Protein AF-A0A2P5P887-F1 (afdb_monomer)

Secondary structure (DSSP, 8-state):
-HHHHHHHHHHHHHHHHHHHHHHHHHHHHHHHHHH-TT--TTTS-SGGGGGSTTTHHHHHHHHHHHHHHHHHHHHHHHSSHHHH-HHHHHHHHHHHHHHHHHHHHHHSPPPSTT---SHHHHHHHHHHHHHHHHHHHHHHHHHHHHTTSGGGHHHHHHHHHHHHHHHHHHHHTSTTS--S-HHHHHHHHHHHHHHHIIIIIHHHHHHHHSPP-

Foldseek 3Di:
DVLVVLLVVLLVCQLVLLVVLLVLLVVLLVCLVVVFVVDDLFADALLLSCVGPSSVSNLRSLLSVLVSLLSQLSNQCSAPLVVVQVLSVVLSVLSVLLSVLSVLLSVQGADPDPDDDDPSNVSNLVSLLVNLLSQLVSLQSVLVSLVLPPVCPVLSVLSNVLSVQSVVLSVCSPPVHPDRGNSVSNVSNVVSSSVNSNPNVSCCSVRSRDDRD

Nearest PDB structures (foldseek):
  2yyj-assembly1_A  TM=4.066E-01  e=1.900E+00  Thermus thermophilus HB8
  2yyl-assembly1_A  TM=4.114E-01  e=2.296E+00  Thermus thermophilus HB8
  2yyi-assembly1_A  TM=4.065E-01  e=2.296E+00  Thermus thermophilus HB8
  2yyg-assembly1_A  TM=4.306E-01  e=7.150E+00  Thermus thermophilus HB8
  2yyk-assembly1_A  TM=4.064E-01  e=7.150E+00  Thermus thermophilus HB8

Radius of gyration: 17.43 Å; Cα contacts (8 Å, |Δi|>4): 295; chains: 1; bounding box: 40×29×53 Å

Organism: NCBI:txid1536648

pLDDT: mean 91.68, std 7.79, range [51.62, 98.5]

Structure (mmCIF, N/CA/C/O backbone):
data_AF-A0A2P5P887-F1
#
_entry.id   AF-A0A2P5P887-F1
#
loop_
_atom_site.group_PDB
_atom_site.id
_atom_site.type_symbol
_atom_site.label_atom_id
_atom_site.label_alt_id
_atom_site.label_comp_id
_atom_site.label_asym_id
_atom_site.label_entity_id
_atom_site.label_seq_id
_atom_site.pdbx_PDB_ins_code
_atom_site.Cartn_x
_atom_site.Cartn_y
_atom_site.Cartn_z
_atom_site.occupancy
_atom_site.B_iso_or_equiv
_atom_site.auth_seq_id
_atom_site.auth_comp_id
_atom_site.auth_asym_id
_atom_site.auth_atom_id
_atom_site.pdbx_PDB_model_num
ATOM 1 N N . MET A 1 1 ? 3.340 -0.812 30.622 1.00 70.25 1 MET A N 1
ATOM 2 C CA . MET A 1 1 ? 3.374 0.645 30.349 1.00 70.25 1 MET A CA 1
ATOM 3 C C . MET A 1 1 ? 3.824 0.960 28.917 1.00 70.25 1 MET A C 1
ATOM 5 O O . MET A 1 1 ? 3.104 1.671 28.232 1.00 70.25 1 MET A O 1
ATOM 9 N N . ILE A 1 2 ? 4.926 0.372 28.426 1.00 84.00 2 ILE A N 1
ATOM 10 C CA . ILE A 1 2 ? 5.493 0.617 27.077 1.00 84.00 2 ILE A CA 1
ATOM 11 C C . ILE A 1 2 ? 4.494 0.358 25.931 1.00 84.00 2 ILE A C 1
ATOM 13 O O . ILE A 1 2 ? 4.255 1.245 25.121 1.00 84.00 2 ILE A O 1
ATOM 17 N N . ARG A 1 3 ? 3.832 -0.811 25.904 1.00 83.38 3 ARG A N 1
ATOM 18 C CA . ARG A 1 3 ? 2.871 -1.175 24.837 1.00 83.38 3 ARG A CA 1
ATOM 19 C C . ARG A 1 3 ? 1.708 -0.186 24.683 1.00 83.38 3 ARG A C 1
ATOM 21 O O . ARG A 1 3 ? 1.260 0.045 23.571 1.00 83.38 3 ARG A O 1
ATOM 28 N N . ARG A 1 4 ? 1.222 0.379 25.793 1.00 87.06 4 ARG A N 1
ATOM 29 C CA . ARG A 1 4 ? 0.111 1.342 25.783 1.00 87.06 4 ARG A CA 1
ATOM 30 C C . ARG A 1 4 ? 0.548 2.680 25.185 1.00 87.06 4 ARG A C 1
ATOM 32 O O . ARG A 1 4 ? -0.145 3.186 24.319 1.00 87.06 4 ARG A O 1
ATOM 39 N N . ARG A 1 5 ? 1.717 3.188 25.591 1.00 88.50 5 ARG A N 1
ATOM 40 C CA . ARG A 1 5 ? 2.278 4.428 25.034 1.00 88.50 5 ARG A CA 1
ATOM 41 C C . ARG A 1 5 ? 2.543 4.302 23.536 1.00 88.50 5 ARG A C 1
ATOM 43 O O . ARG A 1 5 ? 2.140 5.175 22.788 1.00 88.50 5 ARG A O 1
ATOM 50 N N . LEU A 1 6 ? 3.150 3.193 23.104 1.00 87.31 6 LEU A N 1
ATOM 51 C CA . LEU A 1 6 ? 3.389 2.931 21.681 1.00 87.31 6 LEU A CA 1
ATOM 52 C C . LEU A 1 6 ? 2.082 2.952 20.877 1.00 87.31 6 LEU A C 1
ATOM 54 O O . LEU A 1 6 ? 2.002 3.617 19.852 1.00 87.31 6 LEU A O 1
ATOM 58 N N . HIS A 1 7 ? 1.058 2.250 21.365 1.00 91.69 7 HIS A N 1
ATOM 59 C CA . HIS A 1 7 ? -0.253 2.211 20.728 1.00 91.69 7 HIS A CA 1
ATOM 60 C C . HIS A 1 7 ? -0.890 3.606 20.625 1.00 91.69 7 HIS A C 1
ATOM 62 O O . HIS A 1 7 ? -1.306 3.992 19.541 1.00 91.69 7 HIS A O 1
ATOM 68 N N . GLU A 1 8 ? -0.906 4.380 21.716 1.00 92.06 8 GLU A N 1
ATOM 69 C CA . GLU A 1 8 ? -1.459 5.744 21.745 1.00 92.06 8 GLU A CA 1
ATOM 70 C C . GLU A 1 8 ? -0.711 6.688 20.784 1.00 92.06 8 GLU A C 1
ATOM 72 O O . GLU A 1 8 ? -1.347 7.445 20.055 1.00 92.06 8 GLU A O 1
ATOM 77 N N . THR A 1 9 ? 0.624 6.609 20.724 1.00 92.94 9 THR A N 1
ATOM 78 C CA . THR A 1 9 ? 1.443 7.408 19.797 1.00 92.94 9 THR A CA 1
ATOM 79 C C . THR A 1 9 ? 1.183 7.056 18.333 1.00 92.94 9 THR A C 1
ATOM 81 O O . THR A 1 9 ? 1.057 7.954 17.502 1.00 92.94 9 THR A O 1
ATOM 84 N N . ILE A 1 10 ? 1.103 5.764 17.996 1.00 92.69 10 ILE A N 1
ATOM 85 C CA . ILE A 1 10 ? 0.821 5.345 16.617 1.00 92.69 10 ILE A CA 1
ATOM 86 C C . ILE A 1 10 ? -0.609 5.737 16.243 1.00 92.69 10 ILE A C 1
ATOM 88 O O . ILE A 1 10 ? -0.812 6.320 15.186 1.00 92.69 10 ILE A O 1
ATOM 92 N N . SER A 1 11 ? -1.574 5.467 17.123 1.00 93.88 11 SER A N 1
ATOM 93 C CA . SER A 1 11 ? -2.996 5.771 16.938 1.00 93.88 11 SER A CA 1
ATOM 94 C C . SER A 1 11 ? -3.225 7.245 16.577 1.00 93.88 11 SER A C 1
ATOM 96 O O . SER A 1 11 ? -3.867 7.536 15.569 1.00 93.88 11 SER A O 1
ATOM 98 N N . SER A 1 12 ? -2.610 8.182 17.310 1.00 94.62 12 SER A N 1
ATOM 99 C CA . SER A 1 12 ? -2.735 9.621 17.028 1.00 94.62 12 SER A CA 1
ATOM 100 C C . SER A 1 12 ? -2.010 10.079 15.759 1.00 94.62 12 SER A C 1
ATOM 102 O O . SER A 1 12 ? -2.420 11.058 15.137 1.00 94.62 12 SER A O 1
ATOM 104 N N . SER A 1 13 ? -0.947 9.381 15.359 1.00 95.50 13 SER A N 1
ATOM 105 C CA . SER A 1 13 ? -0.132 9.742 14.191 1.00 95.50 13 SER A CA 1
ATOM 106 C C . SER A 1 13 ? -0.628 9.102 12.892 1.00 95.50 13 SER A C 1
ATOM 108 O O . SER A 1 13 ? -0.277 9.560 11.803 1.00 95.50 13 SER A O 1
ATOM 110 N N . LEU A 1 14 ? -1.437 8.043 12.984 1.00 94.81 14 LEU A N 1
ATOM 111 C CA . LEU A 1 14 ? -1.808 7.196 11.854 1.00 94.81 14 LEU A CA 1
ATOM 112 C C . LEU A 1 14 ? -2.474 7.956 10.694 1.00 94.81 14 LEU A C 1
ATOM 114 O O . LEU A 1 14 ? -2.065 7.711 9.559 1.00 94.81 14 LEU A O 1
ATOM 118 N N . PRO A 1 15 ? -3.411 8.905 10.910 1.00 95.44 15 PRO A N 1
ATOM 119 C CA . PRO A 1 15 ? -4.000 9.671 9.809 1.00 95.44 15 PRO A CA 1
ATOM 120 C C . PRO A 1 15 ? -2.959 10.444 8.991 1.00 95.44 15 PRO A C 1
ATOM 122 O O . PRO A 1 15 ? -2.989 10.426 7.760 1.00 95.44 15 PRO A O 1
ATOM 125 N N . ILE A 1 16 ? -2.001 11.079 9.676 1.00 96.81 16 ILE A N 1
ATOM 126 C CA . ILE A 1 16 ? -0.926 11.853 9.044 1.00 96.81 16 ILE A CA 1
ATOM 127 C C . ILE A 1 16 ? 0.011 10.916 8.279 1.00 96.81 16 ILE A C 1
ATOM 129 O O . ILE A 1 16 ? 0.351 11.196 7.132 1.00 96.81 16 ILE A O 1
ATOM 133 N N . ILE A 1 17 ? 0.384 9.783 8.882 1.00 96.50 17 ILE A N 1
ATOM 134 C CA . ILE A 1 17 ? 1.227 8.767 8.237 1.00 96.50 17 ILE A CA 1
ATOM 135 C C . ILE A 1 17 ? 0.567 8.257 6.951 1.00 96.50 17 ILE A C 1
ATOM 137 O O . ILE A 1 17 ? 1.232 8.201 5.920 1.00 96.50 17 ILE A O 1
ATOM 141 N N . CYS A 1 18 ? -0.734 7.947 6.986 1.00 97.44 18 CYS A N 1
ATOM 142 C CA . CYS A 1 18 ? -1.481 7.480 5.816 1.00 97.44 18 CYS A CA 1
ATOM 143 C C . CYS A 1 18 ? -1.435 8.501 4.670 1.00 97.44 18 CYS A C 1
ATOM 145 O O . CYS A 1 18 ? -1.156 8.134 3.529 1.00 97.44 18 CYS A O 1
ATOM 147 N N . GLY A 1 19 ? -1.672 9.781 4.977 1.00 97.62 19 GLY A N 1
ATOM 148 C CA . GLY A 1 19 ? -1.624 10.859 3.988 1.00 97.62 19 GLY A CA 1
ATOM 149 C C . GLY A 1 19 ? -0.227 11.067 3.401 1.00 97.62 19 GLY A C 1
ATOM 150 O O . GLY A 1 19 ? -0.073 11.109 2.181 1.00 97.62 19 GLY A O 1
ATOM 151 N N . LEU A 1 20 ? 0.802 11.151 4.252 1.00 98.00 20 LEU A N 1
ATOM 152 C CA . LEU A 1 20 ? 2.183 11.373 3.813 1.00 98.00 20 LEU A CA 1
ATOM 153 C C . LEU A 1 20 ? 2.724 10.203 2.991 1.00 98.00 20 LEU A C 1
ATOM 155 O O . LEU A 1 20 ? 3.368 10.424 1.966 1.00 98.00 20 LEU A O 1
ATOM 159 N N . ALA A 1 21 ? 2.455 8.967 3.406 1.00 96.75 21 ALA A N 1
ATOM 160 C CA . ALA A 1 21 ? 2.902 7.793 2.674 1.00 96.75 21 ALA A CA 1
ATOM 161 C C . ALA A 1 21 ? 2.239 7.690 1.298 1.00 96.75 21 ALA A C 1
ATOM 163 O O . ALA A 1 21 ? 2.936 7.480 0.308 1.00 96.75 21 ALA A O 1
ATOM 164 N N . ALA A 1 22 ? 0.922 7.907 1.209 1.00 97.75 22 ALA A N 1
ATOM 165 C CA . ALA A 1 22 ? 0.228 7.911 -0.075 1.00 97.75 22 ALA A CA 1
ATOM 166 C C . ALA A 1 22 ? 0.738 9.022 -1.000 1.00 97.75 22 ALA A C 1
ATOM 168 O O . ALA A 1 22 ? 1.021 8.758 -2.168 1.00 97.75 22 ALA A O 1
ATOM 169 N N . ALA A 1 23 ? 0.935 10.234 -0.473 1.00 98.12 23 ALA A N 1
ATOM 170 C CA . ALA A 1 23 ? 1.534 11.328 -1.232 1.00 98.12 23 ALA A CA 1
ATOM 171 C C . ALA A 1 23 ? 2.943 10.968 -1.726 1.00 98.12 23 ALA A C 1
ATOM 173 O O . ALA A 1 23 ? 3.265 11.220 -2.882 1.00 98.12 23 ALA A O 1
ATOM 174 N N . THR A 1 24 ? 3.758 10.328 -0.882 1.00 98.38 24 THR A N 1
ATOM 175 C CA . THR A 1 24 ? 5.124 9.909 -1.233 1.00 98.38 24 THR A CA 1
ATOM 176 C C . THR A 1 24 ? 5.107 8.911 -2.384 1.00 98.38 24 THR A C 1
ATOM 178 O O . THR A 1 24 ? 5.794 9.128 -3.374 1.00 98.38 24 THR A O 1
ATOM 181 N N . VAL A 1 25 ? 4.277 7.866 -2.304 1.00 98.00 25 VAL A N 1
ATOM 182 C CA . VAL A 1 25 ? 4.146 6.862 -3.373 1.00 98.00 25 VAL A CA 1
ATOM 183 C C . VAL A 1 25 ? 3.732 7.515 -4.693 1.00 98.00 25 VAL A C 1
ATOM 185 O O . VAL A 1 25 ? 4.372 7.280 -5.714 1.00 98.00 25 VAL A O 1
ATOM 188 N N . VAL A 1 26 ? 2.704 8.372 -4.673 1.00 98.06 26 VAL A N 1
ATOM 189 C CA . VAL A 1 26 ? 2.193 9.039 -5.884 1.00 98.06 26 VAL A CA 1
ATOM 190 C C . VAL A 1 26 ? 3.229 9.986 -6.487 1.00 98.06 26 VAL A C 1
ATOM 192 O O . VAL A 1 26 ? 3.427 9.979 -7.698 1.00 98.06 26 VAL A O 1
ATOM 195 N N . ILE A 1 27 ? 3.903 10.794 -5.663 1.00 98.38 27 ILE A N 1
ATOM 196 C CA . ILE A 1 27 ? 4.924 11.737 -6.135 1.00 98.38 27 ILE A CA 1
ATOM 197 C C . ILE A 1 27 ? 6.118 10.976 -6.716 1.00 98.38 27 ILE A C 1
ATOM 199 O O . ILE A 1 27 ? 6.592 11.331 -7.793 1.00 98.38 27 ILE A O 1
ATOM 203 N N . CYS A 1 28 ? 6.581 9.921 -6.043 1.00 97.88 28 CYS A N 1
ATOM 204 C CA . CYS A 1 28 ? 7.680 9.090 -6.522 1.00 97.88 28 CYS A CA 1
ATOM 205 C C . CYS A 1 28 ? 7.357 8.416 -7.862 1.00 97.88 28 CYS A C 1
ATOM 207 O O . CYS A 1 28 ? 8.196 8.476 -8.758 1.00 97.88 28 CYS A O 1
ATOM 209 N N . ASP A 1 29 ? 6.159 7.838 -8.032 1.00 97.25 29 ASP A N 1
ATOM 210 C CA . ASP A 1 29 ? 5.741 7.255 -9.318 1.00 97.25 29 ASP A CA 1
ATOM 211 C C . ASP A 1 29 ? 5.637 8.335 -10.402 1.00 97.25 29 ASP A C 1
ATOM 213 O O . ASP A 1 29 ? 6.241 8.203 -11.463 1.00 97.25 29 ASP A O 1
ATOM 217 N N . ALA A 1 30 ? 4.971 9.460 -10.124 1.00 97.06 30 ALA A N 1
ATOM 218 C CA . ALA A 1 30 ? 4.822 10.548 -11.091 1.00 97.06 30 ALA A CA 1
ATOM 219 C C . ALA A 1 30 ? 6.176 11.122 -11.545 1.00 97.06 30 ALA A C 1
ATOM 221 O O . ALA A 1 30 ? 6.380 11.369 -12.737 1.00 97.06 30 ALA A O 1
ATOM 222 N N . MET A 1 31 ? 7.118 11.309 -10.615 1.00 97.75 31 MET A N 1
ATOM 223 C CA . MET A 1 31 ? 8.486 11.724 -10.929 1.00 97.75 31 MET A CA 1
ATOM 224 C C . MET A 1 31 ? 9.240 10.636 -11.698 1.00 97.75 31 MET A C 1
ATOM 226 O O . MET A 1 31 ? 9.888 10.950 -12.693 1.00 97.75 31 MET A O 1
ATOM 230 N N . GLY A 1 32 ? 9.130 9.371 -11.284 1.00 96.25 32 GLY A N 1
ATOM 231 C CA . GLY A 1 32 ? 9.746 8.234 -11.969 1.00 96.25 32 GLY A CA 1
ATOM 232 C C . GLY A 1 32 ? 9.292 8.121 -13.424 1.00 96.25 32 GLY A C 1
ATOM 233 O O . GLY A 1 32 ? 10.123 7.960 -14.312 1.00 96.25 32 GLY A O 1
ATOM 234 N N . VAL A 1 33 ? 8.001 8.302 -13.692 1.00 96.12 33 VAL A N 1
ATOM 235 C CA . VAL A 1 33 ? 7.451 8.337 -15.054 1.00 96.12 33 VAL A CA 1
ATOM 236 C C . VAL A 1 33 ? 7.961 9.556 -15.825 1.00 96.12 33 VAL A C 1
ATOM 238 O O . VAL A 1 33 ? 8.432 9.431 -16.951 1.00 96.12 33 VAL A O 1
ATOM 241 N N . SER A 1 34 ? 7.894 10.747 -15.224 1.00 96.69 34 SER A N 1
ATOM 242 C CA . SER A 1 34 ? 8.194 12.006 -15.924 1.00 96.69 34 SER A CA 1
ATOM 243 C C . SER A 1 34 ? 9.678 12.182 -16.259 1.00 96.69 34 SER A C 1
ATOM 245 O O . SER A 1 34 ? 10.014 12.849 -17.235 1.00 96.69 34 SER A O 1
ATOM 247 N N . LEU A 1 35 ? 10.574 11.617 -15.445 1.00 96.44 35 LEU A N 1
ATOM 248 C CA . LEU A 1 35 ? 12.023 11.781 -15.591 1.00 96.44 35 LEU A CA 1
ATOM 249 C C . LEU A 1 35 ? 12.675 10.731 -16.506 1.00 96.44 35 LEU A C 1
ATOM 251 O O . LEU A 1 35 ? 13.859 10.860 -16.818 1.00 96.44 35 LEU A O 1
ATOM 255 N N . ASN A 1 36 ? 11.932 9.713 -16.951 1.00 95.06 36 ASN A N 1
ATOM 256 C CA . ASN A 1 36 ? 12.453 8.603 -17.750 1.00 95.06 36 ASN A CA 1
ATOM 257 C C . ASN A 1 36 ? 11.772 8.546 -19.128 1.00 95.06 36 ASN A C 1
ATOM 259 O O . ASN A 1 36 ? 10.775 7.859 -19.317 1.00 95.06 36 ASN A O 1
ATOM 263 N N . SER A 1 37 ? 12.338 9.240 -20.123 1.00 88.00 37 SER A N 1
ATOM 264 C CA . SER A 1 37 ? 11.737 9.463 -21.455 1.00 88.00 37 SER A CA 1
ATOM 265 C C . SER A 1 37 ? 11.546 8.223 -22.350 1.00 88.00 37 SER A C 1
ATOM 267 O O . SER A 1 37 ? 11.023 8.356 -23.455 1.00 88.00 37 SER A O 1
ATOM 269 N N . GLY A 1 38 ? 11.943 7.031 -21.898 1.00 90.75 38 GLY A N 1
ATOM 270 C CA . GLY A 1 38 ? 11.687 5.751 -22.575 1.00 90.75 38 GLY A CA 1
ATOM 271 C C . GLY A 1 38 ? 10.645 4.870 -21.884 1.00 90.75 38 GLY A C 1
ATOM 272 O O . GLY A 1 38 ? 10.221 3.887 -22.479 1.00 90.75 38 GLY A O 1
ATOM 273 N N . TYR A 1 39 ? 10.229 5.233 -20.667 1.00 93.50 39 TYR A N 1
ATOM 274 C CA . TYR A 1 39 ? 9.320 4.436 -19.856 1.00 93.50 39 TYR A CA 1
ATOM 275 C C . TYR A 1 39 ? 7.863 4.657 -20.271 1.00 93.50 39 TYR A C 1
ATOM 277 O O . TYR A 1 39 ? 7.369 5.787 -20.321 1.00 93.50 39 TYR A O 1
ATOM 285 N N . ASN A 1 40 ? 7.147 3.571 -20.534 1.00 93.62 40 ASN A N 1
ATOM 286 C CA . ASN A 1 40 ? 5.740 3.567 -20.889 1.00 93.62 40 ASN A CA 1
ATOM 287 C C . ASN A 1 40 ? 4.880 3.092 -19.701 1.00 93.62 40 ASN A C 1
ATOM 289 O O . ASN A 1 40 ? 4.716 1.886 -19.515 1.00 93.62 40 ASN A O 1
ATOM 293 N N . PRO A 1 41 ? 4.222 3.999 -18.952 1.00 94.25 41 PRO A N 1
ATOM 294 C CA . PRO A 1 41 ? 3.475 3.646 -17.740 1.00 94.25 41 PRO A CA 1
ATOM 295 C C . PRO A 1 41 ? 2.228 2.782 -17.983 1.00 94.25 41 PRO A C 1
ATOM 297 O O . PRO A 1 41 ? 1.623 2.296 -17.025 1.00 94.25 41 PRO A O 1
ATOM 300 N N . LEU A 1 42 ? 1.806 2.610 -19.240 1.00 92.75 42 LEU A N 1
ATOM 301 C CA . LEU A 1 42 ? 0.697 1.725 -19.593 1.00 92.75 42 LEU A CA 1
ATOM 302 C C . LEU A 1 42 ? 1.162 0.274 -19.738 1.00 92.75 42 LEU A C 1
ATOM 304 O O . LEU A 1 42 ? 0.443 -0.641 -19.332 1.00 92.75 42 LEU A O 1
ATOM 308 N N . ASN A 1 43 ? 2.352 0.078 -20.310 1.00 90.44 43 ASN A N 1
ATOM 309 C CA . ASN A 1 43 ? 2.848 -1.229 -20.737 1.00 90.44 43 ASN A CA 1
ATOM 310 C C . ASN A 1 43 ? 3.948 -1.784 -19.831 1.00 90.44 43 ASN A C 1
ATOM 312 O O . ASN A 1 43 ? 4.056 -2.998 -19.727 1.00 90.44 43 ASN A O 1
ATOM 316 N N . GLU A 1 44 ? 4.735 -0.928 -19.186 1.00 92.00 44 GLU A N 1
ATOM 317 C CA . GLU A 1 44 ? 5.803 -1.317 -18.263 1.00 92.00 44 GLU A CA 1
ATOM 318 C C . GLU A 1 44 ? 5.302 -1.244 -16.819 1.00 92.00 44 GLU A C 1
ATOM 320 O O . GLU A 1 44 ? 4.611 -0.295 -16.428 1.00 92.00 44 GLU A O 1
ATOM 325 N N . SER A 1 45 ? 5.637 -2.270 -16.039 1.00 92.44 45 SER A N 1
ATOM 326 C CA . SER A 1 45 ? 5.293 -2.398 -14.621 1.00 92.44 45 SER A CA 1
ATOM 327 C C . SER A 1 45 ? 5.890 -1.245 -13.811 1.00 92.44 45 SER A C 1
ATOM 329 O O . SER A 1 45 ? 6.858 -0.607 -14.230 1.00 92.44 45 SER A O 1
ATOM 331 N N . ILE A 1 46 ? 5.330 -0.942 -12.640 1.00 94.25 46 ILE A N 1
ATOM 332 C CA . ILE A 1 46 ? 5.919 0.023 -11.701 1.00 94.25 46 ILE A CA 1
ATOM 333 C C . ILE A 1 46 ? 7.355 -0.402 -11.379 1.00 94.25 46 ILE A C 1
ATOM 335 O O . ILE A 1 46 ? 8.263 0.425 -11.419 1.00 94.25 46 ILE A O 1
ATOM 339 N N . SER A 1 47 ? 7.572 -1.697 -11.151 1.00 93.12 47 SER A N 1
ATOM 340 C CA . SER A 1 47 ? 8.875 -2.238 -10.774 1.00 93.12 47 SER A CA 1
ATOM 341 C C . SER A 1 47 ? 9.919 -2.186 -11.895 1.00 93.12 47 SER A C 1
ATOM 343 O O . SER A 1 47 ? 11.111 -2.155 -11.590 1.00 93.12 47 SER A O 1
ATOM 345 N N . ASP A 1 48 ? 9.519 -2.051 -13.166 1.00 93.88 48 ASP A N 1
ATOM 346 C CA . ASP A 1 48 ? 10.448 -1.801 -14.283 1.00 93.88 48 ASP A CA 1
ATOM 347 C C . ASP A 1 48 ? 11.180 -0.456 -14.153 1.00 93.88 48 ASP A C 1
ATOM 349 O O . ASP A 1 48 ? 12.277 -0.293 -14.694 1.00 93.88 48 ASP A O 1
ATOM 353 N N . LEU A 1 49 ? 10.646 0.501 -13.377 1.00 93.94 49 LEU A N 1
ATOM 354 C CA . LEU A 1 49 ? 11.328 1.773 -13.111 1.00 93.94 49 LEU A CA 1
ATOM 355 C C . LEU A 1 49 ? 12.724 1.568 -12.516 1.00 93.94 49 LEU A C 1
ATOM 357 O O . LEU A 1 49 ? 13.595 2.409 -12.733 1.00 93.94 49 LEU A O 1
ATOM 361 N N . VAL A 1 50 ? 12.976 0.447 -11.826 1.00 93.25 50 VAL A N 1
ATOM 362 C CA . VAL A 1 50 ? 14.278 0.123 -11.225 1.00 93.25 50 VAL A CA 1
ATOM 363 C C . VAL A 1 50 ? 15.427 0.063 -12.241 1.00 93.25 50 VAL A C 1
ATOM 365 O O . VAL A 1 50 ? 16.589 0.219 -11.855 1.00 93.25 50 VAL A O 1
ATOM 368 N N . PHE A 1 51 ? 15.122 -0.155 -13.524 1.00 93.38 51 PHE A N 1
ATOM 369 C CA . PHE A 1 51 ? 16.109 -0.212 -14.607 1.00 93.38 51 PHE A CA 1
ATOM 370 C C . PHE A 1 51 ? 16.465 1.158 -15.184 1.00 93.38 51 PHE A C 1
ATOM 372 O O . PHE A 1 51 ? 17.425 1.278 -15.946 1.00 93.38 51 PHE A O 1
ATOM 379 N N . TYR A 1 52 ? 15.723 2.197 -14.811 1.00 94.38 52 TYR A N 1
ATOM 380 C CA . TYR A 1 52 ? 15.916 3.547 -15.310 1.00 94.38 52 TYR A CA 1
ATOM 381 C C . TYR A 1 52 ? 16.749 4.407 -14.336 1.00 94.38 52 TYR A C 1
ATOM 383 O O . TYR A 1 52 ? 16.810 4.107 -13.140 1.00 94.38 52 TYR A O 1
ATOM 391 N N . PRO A 1 53 ? 17.378 5.512 -14.799 1.00 94.88 53 PRO A N 1
ATOM 392 C CA . PRO A 1 53 ? 18.261 6.349 -13.972 1.00 94.88 53 PRO A CA 1
ATOM 393 C C . PRO A 1 53 ? 17.651 6.843 -12.651 1.00 94.88 53 PRO A C 1
ATOM 395 O O . PRO A 1 53 ? 18.360 7.009 -11.659 1.00 94.88 53 PRO A O 1
ATOM 398 N N . TRP A 1 54 ? 16.333 7.052 -12.624 1.00 94.81 54 TRP A N 1
ATOM 399 C CA . TRP A 1 54 ? 15.593 7.517 -11.445 1.00 94.81 54 TRP A CA 1
ATOM 400 C C . TRP A 1 54 ? 14.822 6.405 -10.720 1.00 94.81 54 TRP A C 1
ATOM 402 O O . TRP A 1 54 ? 13.950 6.692 -9.903 1.00 94.81 54 TRP A O 1
ATOM 412 N N . GLY A 1 55 ? 15.152 5.137 -10.977 1.00 89.75 55 GLY A N 1
ATOM 413 C CA . GLY A 1 55 ? 14.463 3.974 -10.408 1.00 89.75 55 GLY A CA 1
ATOM 414 C C . GLY A 1 55 ? 14.508 3.858 -8.885 1.00 89.75 55 GLY A C 1
ATOM 415 O O . GLY A 1 55 ? 13.684 3.177 -8.288 1.00 89.75 55 GLY A O 1
ATOM 416 N N . TRP A 1 56 ? 15.425 4.562 -8.219 1.00 94.31 56 TRP A N 1
ATOM 417 C CA . TRP A 1 56 ? 15.465 4.636 -6.754 1.00 94.31 56 TRP A CA 1
ATOM 418 C C . TRP A 1 56 ? 14.246 5.359 -6.152 1.00 94.31 56 TRP A C 1
ATOM 420 O O . TRP A 1 56 ? 13.936 5.150 -4.980 1.00 94.31 56 TRP A O 1
ATOM 430 N N . LEU A 1 57 ? 13.535 6.188 -6.932 1.00 96.19 57 LEU A N 1
ATOM 431 C CA . LEU A 1 57 ? 12.289 6.824 -6.492 1.00 96.19 57 LEU A CA 1
ATOM 432 C C . LEU A 1 57 ? 11.202 5.782 -6.214 1.00 96.19 57 LEU A C 1
ATOM 434 O O . LEU A 1 57 ? 10.469 5.909 -5.236 1.00 96.19 57 LEU A O 1
ATOM 438 N N . GLU A 1 58 ? 11.129 4.731 -7.030 1.00 93.81 58 GLU A N 1
ATOM 439 C CA . GLU A 1 58 ? 10.168 3.643 -6.845 1.00 93.81 58 GLU A CA 1
ATOM 440 C C . GLU A 1 58 ? 10.424 2.895 -5.527 1.00 93.81 58 GLU A C 1
ATOM 442 O O . GLU A 1 58 ? 9.493 2.700 -4.742 1.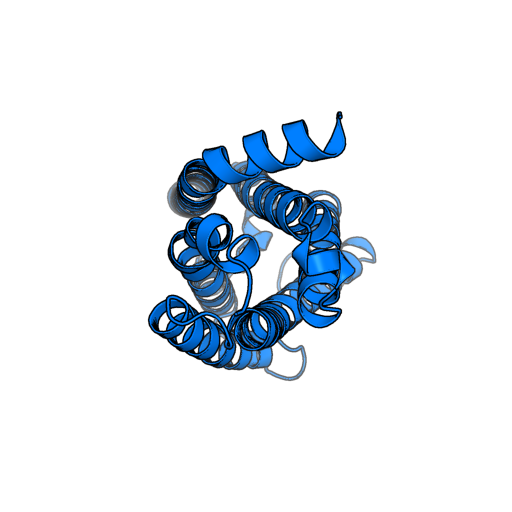00 93.81 58 GLU A O 1
ATOM 447 N N . GLN A 1 59 ? 11.691 2.639 -5.188 1.00 93.81 59 GLN A N 1
ATOM 448 C CA . GLN A 1 59 ? 12.073 2.046 -3.900 1.00 93.81 59 GLN A CA 1
ATOM 449 C C . GLN A 1 59 ? 11.647 2.909 -2.706 1.00 93.81 59 GLN A C 1
ATOM 451 O O . GLN A 1 59 ? 11.205 2.372 -1.690 1.00 93.81 59 GLN A O 1
ATOM 456 N N . LEU A 1 60 ? 11.735 4.242 -2.807 1.00 96.19 60 LEU A N 1
ATOM 457 C CA . LEU A 1 60 ? 11.236 5.136 -1.755 1.00 96.19 60 LEU A CA 1
ATOM 458 C C . LEU A 1 60 ? 9.715 5.065 -1.607 1.00 96.19 60 LEU A C 1
ATOM 460 O O . LEU A 1 60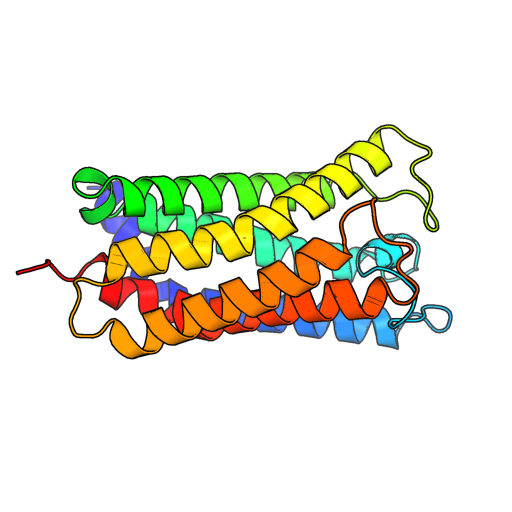 ? 9.215 5.019 -0.480 1.00 96.19 60 LEU A O 1
ATOM 464 N N . GLY A 1 61 ? 8.986 5.017 -2.723 1.00 96.44 61 GLY A N 1
ATOM 465 C CA . GLY A 1 61 ? 7.542 4.797 -2.717 1.00 96.44 61 GLY A CA 1
ATOM 466 C C . GLY A 1 61 ? 7.183 3.474 -2.034 1.00 96.44 61 GLY A C 1
ATOM 467 O O . GLY A 1 61 ? 6.407 3.454 -1.076 1.00 96.44 61 GLY A O 1
ATOM 468 N N . MET A 1 62 ? 7.808 2.370 -2.449 1.00 94.88 62 MET A N 1
ATOM 469 C CA . MET A 1 62 ? 7.587 1.053 -1.843 1.00 94.88 62 MET A CA 1
ATOM 470 C C . MET A 1 62 ? 7.950 1.014 -0.355 1.00 94.88 62 MET A C 1
ATOM 472 O O . MET A 1 62 ? 7.206 0.437 0.441 1.00 94.88 62 MET A O 1
ATOM 476 N N . ALA A 1 63 ? 9.037 1.675 0.051 1.00 95.94 63 ALA A N 1
ATOM 477 C CA . ALA A 1 63 ? 9.421 1.785 1.453 1.00 95.94 63 ALA A CA 1
ATOM 478 C C . ALA A 1 63 ? 8.371 2.551 2.277 1.00 95.94 63 ALA A C 1
ATOM 480 O O . ALA A 1 63 ? 8.023 2.117 3.377 1.00 95.94 63 ALA A O 1
ATOM 481 N N . ALA A 1 64 ? 7.814 3.646 1.747 1.00 97.38 64 ALA A N 1
ATOM 482 C CA . ALA A 1 64 ? 6.740 4.395 2.401 1.00 97.38 64 ALA A CA 1
ATOM 483 C C . ALA A 1 64 ? 5.455 3.558 2.548 1.00 97.38 64 ALA A C 1
ATOM 485 O O . ALA A 1 64 ? 4.821 3.556 3.612 1.00 97.38 64 ALA A O 1
ATOM 486 N N . ALA A 1 65 ? 5.095 2.793 1.512 1.00 96.56 65 ALA A N 1
ATOM 487 C CA . ALA A 1 65 ? 3.978 1.855 1.568 1.00 96.56 65 ALA A CA 1
ATOM 488 C C . ALA A 1 65 ? 4.213 0.769 2.631 1.00 96.56 65 ALA A C 1
ATOM 490 O O . ALA A 1 65 ? 3.370 0.586 3.511 1.00 96.56 65 ALA A O 1
ATOM 491 N N . GLY A 1 66 ? 5.376 0.108 2.615 1.00 97.38 66 GLY A N 1
ATOM 492 C CA . GLY A 1 66 ? 5.757 -0.914 3.594 1.00 97.38 66 GLY A CA 1
ATOM 493 C C . GLY A 1 66 ? 5.769 -0.391 5.031 1.00 97.38 66 GLY A C 1
ATOM 494 O O . GLY A 1 66 ? 5.184 -1.009 5.921 1.00 97.38 66 GLY A O 1
ATOM 495 N N . PHE A 1 67 ? 6.337 0.796 5.255 1.00 97.19 67 PHE A N 1
ATOM 496 C CA . PHE A 1 67 ? 6.329 1.455 6.561 1.00 97.19 67 PHE A CA 1
ATOM 497 C C . PHE A 1 67 ? 4.904 1.669 7.085 1.00 97.19 67 PHE A C 1
ATOM 499 O O . PHE A 1 67 ? 4.617 1.386 8.250 1.00 97.19 67 PHE A O 1
ATOM 506 N N . THR A 1 68 ? 3.985 2.093 6.218 1.00 97.69 68 THR A N 1
ATOM 507 C CA . THR A 1 68 ? 2.572 2.264 6.582 1.00 97.69 68 THR A CA 1
ATOM 508 C C . THR A 1 68 ? 1.933 0.939 6.998 1.00 97.69 68 THR A C 1
ATOM 510 O O . THR A 1 68 ? 1.212 0.895 7.996 1.00 97.69 68 THR A O 1
ATOM 513 N N . GLN A 1 69 ? 2.259 -0.166 6.317 1.00 97.88 69 GLN A N 1
ATOM 514 C CA . GLN A 1 69 ? 1.786 -1.497 6.714 1.00 97.88 69 GLN A CA 1
ATOM 515 C C . GLN A 1 69 ? 2.331 -1.923 8.091 1.00 97.88 69 GLN A C 1
ATOM 517 O O . GLN A 1 69 ? 1.574 -2.464 8.899 1.00 97.88 69 GLN A O 1
ATOM 522 N N . ILE A 1 70 ? 3.600 -1.626 8.419 1.00 97.62 70 ILE A N 1
ATOM 523 C CA . ILE A 1 70 ? 4.130 -1.831 9.785 1.00 97.62 70 ILE A CA 1
ATOM 524 C C . ILE A 1 70 ? 3.352 -1.001 10.802 1.00 97.62 70 ILE A C 1
ATOM 526 O O . ILE A 1 70 ? 3.034 -1.519 11.872 1.00 97.62 70 ILE A O 1
ATOM 530 N N . MET A 1 71 ? 3.030 0.259 10.500 1.00 97.69 71 MET A N 1
ATOM 531 C CA . MET A 1 71 ? 2.267 1.109 11.419 1.00 97.69 71 MET A CA 1
ATOM 532 C C . MET A 1 71 ? 0.866 0.541 11.676 1.00 97.69 71 MET A C 1
ATOM 534 O O . MET A 1 71 ? 0.461 0.454 12.838 1.00 97.69 71 MET A O 1
ATOM 538 N N . PHE A 1 72 ? 0.163 0.057 10.644 1.00 97.44 72 PHE A N 1
ATOM 539 C CA . PHE A 1 72 ? -1.115 -0.642 10.825 1.00 97.44 72 PHE A CA 1
ATOM 540 C C . PHE A 1 72 ? -0.974 -1.916 11.650 1.00 97.44 72 PHE A C 1
ATOM 542 O O . PHE A 1 72 ? -1.734 -2.118 12.599 1.00 97.44 72 PHE A O 1
ATOM 549 N N . ALA A 1 73 ? 0.010 -2.760 11.335 1.00 97.25 73 ALA A N 1
ATOM 550 C CA . ALA A 1 73 ? 0.262 -3.987 12.078 1.00 97.25 73 ALA A CA 1
ATOM 551 C C . ALA A 1 73 ? 0.550 -3.691 13.556 1.00 97.25 73 ALA A C 1
ATOM 553 O O . ALA A 1 73 ? -0.059 -4.287 14.445 1.00 97.25 73 ALA A O 1
ATOM 554 N N . ALA A 1 74 ? 1.433 -2.730 13.834 1.00 96.31 74 ALA A N 1
ATOM 555 C CA . ALA A 1 74 ? 1.796 -2.326 15.183 1.00 96.31 74 ALA A CA 1
ATOM 556 C C . ALA A 1 74 ? 0.598 -1.742 15.940 1.00 96.31 74 ALA A C 1
ATOM 558 O O . ALA A 1 74 ? 0.361 -2.134 17.085 1.00 96.31 74 ALA A O 1
ATOM 559 N N . PHE A 1 75 ? -0.193 -0.865 15.314 1.00 96.00 75 PHE A N 1
ATOM 560 C CA . PHE A 1 75 ? -1.422 -0.321 15.895 1.00 96.00 75 PHE A CA 1
ATOM 561 C C . PHE A 1 75 ? -2.422 -1.436 16.239 1.00 96.00 75 PHE A C 1
ATOM 563 O O . PHE A 1 75 ? -2.793 -1.603 17.405 1.00 96.00 75 PHE A O 1
ATOM 570 N N . ILE A 1 76 ? -2.788 -2.259 15.253 1.00 94.81 76 ILE A N 1
ATOM 571 C CA . ILE A 1 76 ? -3.801 -3.306 15.406 1.00 94.81 76 ILE A CA 1
ATOM 572 C C . ILE A 1 76 ? -3.348 -4.350 16.426 1.00 94.81 76 ILE A C 1
ATOM 574 O O . ILE A 1 76 ? -4.075 -4.631 17.378 1.00 94.81 76 ILE A O 1
ATOM 578 N N . LEU A 1 77 ? -2.142 -4.907 16.291 1.00 94.69 77 LEU A N 1
ATOM 579 C CA . LEU A 1 77 ? -1.652 -5.970 17.176 1.00 94.69 77 LEU A CA 1
ATOM 580 C C . LEU A 1 77 ? -1.379 -5.467 18.600 1.00 94.69 77 LEU A C 1
ATOM 582 O O . LEU A 1 77 ? -1.422 -6.247 19.559 1.00 94.69 77 LEU A O 1
ATOM 586 N N . SER A 1 78 ? -1.128 -4.167 18.785 1.00 94.06 78 SER A N 1
ATOM 587 C CA . SER A 1 78 ? -0.988 -3.580 20.120 1.00 94.06 78 SER A CA 1
ATOM 588 C C . SER A 1 78 ? -2.329 -3.289 20.805 1.00 94.06 78 SER A C 1
ATOM 590 O O . SER A 1 78 ? -2.337 -3.290 22.043 1.00 94.06 78 SER A O 1
ATOM 592 N N . SER A 1 79 ? -3.423 -3.152 20.042 1.00 92.19 79 SER A N 1
ATOM 593 C CA . SER A 1 79 ? -4.778 -2.856 20.531 1.00 92.19 79 SER A CA 1
ATOM 594 C C . SER A 1 79 ? -5.322 -3.904 21.513 1.00 92.19 79 SER A C 1
ATOM 596 O O . SER A 1 79 ? -4.862 -5.053 21.591 1.00 92.19 79 SER A O 1
ATOM 598 N N . LYS A 1 80 ? -6.341 -3.511 22.289 1.00 90.25 80 LYS A N 1
ATOM 599 C CA . LYS A 1 80 ? -7.099 -4.450 23.134 1.00 90.25 80 LYS A CA 1
ATOM 600 C C . LYS A 1 80 ? -7.944 -5.396 22.282 1.00 90.25 80 LYS A C 1
ATOM 602 O O . LYS A 1 80 ? -7.997 -6.584 22.591 1.00 90.25 80 LYS A O 1
ATOM 607 N N . SER A 1 81 ? -8.524 -4.888 21.197 1.00 89.69 81 SER A N 1
ATOM 608 C CA . SER A 1 81 ? -9.407 -5.632 20.296 1.00 89.69 81 SER A CA 1
ATOM 609 C C . SER A 1 81 ? -8.715 -6.826 19.645 1.00 89.69 81 SER A C 1
ATOM 611 O O . SER A 1 81 ? -9.315 -7.888 19.540 1.00 89.69 81 SER A O 1
ATOM 613 N N . ALA A 1 82 ? -7.420 -6.740 19.329 1.00 91.12 82 ALA A N 1
ATOM 614 C CA . ALA A 1 82 ? -6.659 -7.892 18.831 1.00 91.12 82 ALA A CA 1
ATOM 615 C C . ALA A 1 82 ? -6.499 -9.039 19.851 1.00 91.12 82 ALA A C 1
ATOM 617 O O . ALA A 1 82 ? -6.121 -10.150 19.480 1.00 91.12 82 ALA A O 1
ATOM 618 N N . ARG A 1 83 ? -6.748 -8.803 21.147 1.00 89.38 83 ARG A N 1
ATOM 619 C CA . ARG A 1 83 ? -6.682 -9.855 22.179 1.00 89.38 83 ARG A CA 1
ATOM 620 C C . ARG A 1 83 ? -7.982 -10.640 22.298 1.00 89.38 83 ARG A C 1
ATOM 622 O O . ARG A 1 83 ? -7.941 -11.795 22.703 1.00 89.38 83 ARG A O 1
ATOM 629 N N . THR A 1 84 ? -9.106 -10.009 21.978 1.00 89.69 84 THR A N 1
ATOM 630 C CA . THR A 1 84 ? -10.449 -10.574 22.151 1.00 89.69 84 THR A CA 1
ATOM 631 C C . THR A 1 84 ? -11.083 -10.979 20.824 1.00 89.69 84 THR A C 1
ATOM 633 O O . THR A 1 84 ? -11.832 -11.948 20.777 1.00 89.69 84 THR A O 1
ATOM 636 N N . ASN A 1 85 ? -10.749 -10.292 19.731 1.00 89.94 85 ASN A N 1
ATOM 637 C CA . ASN A 1 85 ? -11.260 -10.556 18.395 1.00 89.94 85 ASN A CA 1
ATOM 638 C C . ASN A 1 85 ? -10.150 -11.130 17.500 1.00 89.94 85 ASN A C 1
ATOM 640 O O . ASN A 1 85 ? -9.219 -10.435 17.081 1.00 89.94 85 ASN A O 1
ATOM 644 N N . HIS A 1 86 ? -10.261 -12.422 17.185 1.00 91.75 86 HIS A N 1
ATOM 645 C CA . HIS A 1 86 ? -9.276 -13.117 16.358 1.00 91.75 86 HIS A CA 1
ATOM 646 C C . HIS A 1 86 ? -9.209 -12.571 14.924 1.00 91.75 86 HIS A C 1
ATOM 648 O O . HIS A 1 86 ? -8.128 -12.599 14.344 1.00 91.75 86 HIS A O 1
ATOM 654 N N . TRP A 1 87 ? -10.298 -12.022 14.373 1.00 92.81 87 TRP A N 1
ATOM 655 C CA . TRP A 1 87 ? -10.301 -11.413 13.038 1.00 92.81 87 TRP A CA 1
ATOM 656 C C . TRP A 1 87 ? -9.471 -10.130 12.990 1.00 92.81 87 TRP A C 1
ATOM 658 O O . TRP A 1 87 ? -8.668 -9.959 12.075 1.00 92.81 87 TRP A O 1
ATOM 668 N N . VAL A 1 88 ? -9.580 -9.278 14.019 1.00 92.75 88 VAL A N 1
ATOM 669 C CA . VAL A 1 88 ? -8.718 -8.091 14.176 1.00 92.75 88 VAL A CA 1
ATOM 670 C C . VAL A 1 88 ? -7.251 -8.521 14.238 1.00 92.75 88 VAL A C 1
ATOM 672 O O . VAL A 1 88 ? -6.399 -7.957 13.556 1.00 92.75 88 VAL A O 1
ATOM 675 N N . ARG A 1 89 ? -6.949 -9.570 15.013 1.00 95.00 89 ARG A N 1
ATOM 676 C CA . ARG A 1 89 ? -5.585 -10.099 15.130 1.00 95.00 89 ARG A CA 1
ATOM 677 C C . ARG A 1 89 ? -5.043 -10.632 13.805 1.00 95.00 89 ARG A C 1
ATOM 679 O O . ARG A 1 89 ? -3.907 -10.324 13.465 1.00 95.00 89 ARG A O 1
ATOM 686 N N . ILE A 1 90 ? -5.835 -11.417 13.073 1.00 96.38 90 ILE A N 1
ATOM 687 C CA . ILE A 1 90 ? -5.452 -11.943 11.755 1.00 96.38 90 ILE A CA 1
ATOM 688 C C . ILE A 1 90 ? -5.173 -10.788 10.792 1.00 96.38 90 ILE A C 1
ATOM 690 O O . ILE A 1 90 ? -4.139 -10.803 10.134 1.00 96.38 90 ILE A O 1
ATOM 694 N N . SER A 1 91 ? -6.023 -9.759 10.768 1.00 95.75 91 SER A N 1
ATOM 695 C CA . SER A 1 91 ? -5.800 -8.584 9.921 1.00 95.75 91 SER A CA 1
ATOM 696 C C . SER A 1 91 ? -4.482 -7.869 10.246 1.00 95.75 91 SER A C 1
ATOM 698 O O . SER A 1 91 ? -3.687 -7.582 9.351 1.00 95.75 91 SER A O 1
ATOM 700 N N . GLY A 1 92 ? -4.184 -7.671 11.535 1.00 96.50 92 GLY A N 1
ATOM 701 C CA . GLY A 1 92 ? -2.902 -7.110 11.968 1.00 96.50 92 GLY A CA 1
ATOM 702 C C . GLY A 1 92 ? -1.690 -7.955 11.548 1.00 96.50 92 GLY A C 1
ATOM 703 O O . GLY A 1 92 ? -0.659 -7.402 11.173 1.00 96.50 92 GLY A O 1
ATOM 704 N N . LEU A 1 93 ? -1.809 -9.288 11.569 1.00 98.12 93 LEU A N 1
ATOM 705 C CA . LEU A 1 93 ? -0.756 -10.193 11.093 1.00 98.12 93 LEU A CA 1
ATOM 706 C C . LEU A 1 93 ? -0.591 -10.136 9.571 1.00 98.12 93 LEU A C 1
ATOM 708 O O . LEU A 1 93 ? 0.540 -10.157 9.094 1.00 98.12 93 LEU A O 1
ATOM 712 N N . ILE A 1 94 ? -1.684 -10.020 8.812 1.00 98.25 94 ILE A N 1
ATOM 713 C CA . ILE A 1 94 ? -1.612 -9.854 7.355 1.00 98.25 94 ILE A CA 1
ATOM 714 C C . ILE A 1 94 ? -0.887 -8.552 7.010 1.00 98.25 94 ILE A C 1
ATOM 716 O O . ILE A 1 94 ? 0.004 -8.578 6.169 1.00 98.25 94 ILE A O 1
ATOM 720 N N . PHE A 1 95 ? -1.167 -7.445 7.705 1.00 98.12 95 PHE A N 1
ATOM 721 C CA . PHE A 1 95 ? -0.403 -6.206 7.525 1.00 98.12 95 PHE A CA 1
ATOM 722 C C . PHE A 1 95 ? 1.094 -6.376 7.819 1.00 98.12 95 PHE A C 1
ATOM 724 O O . PHE A 1 95 ? 1.929 -5.856 7.079 1.00 98.12 95 PHE A O 1
ATOM 731 N N . ALA A 1 96 ? 1.453 -7.150 8.848 1.00 98.31 96 ALA A N 1
ATOM 732 C CA . ALA A 1 96 ? 2.853 -7.452 9.139 1.00 98.31 96 ALA A CA 1
ATOM 733 C C . ALA A 1 96 ? 3.512 -8.236 7.989 1.00 98.31 96 ALA A C 1
ATOM 735 O O . ALA A 1 96 ? 4.601 -7.874 7.544 1.00 98.31 96 ALA A O 1
ATOM 736 N N . VAL A 1 97 ? 2.833 -9.263 7.465 1.00 98.50 97 VAL A N 1
ATOM 737 C CA . VAL A 1 97 ? 3.298 -10.040 6.302 1.00 98.50 97 VAL A CA 1
ATOM 738 C C . VAL A 1 97 ? 3.425 -9.152 5.067 1.00 98.50 97 VAL A C 1
ATOM 740 O O . VAL A 1 97 ? 4.438 -9.214 4.376 1.00 98.50 97 VAL A O 1
ATOM 743 N N . MET A 1 98 ? 2.445 -8.283 4.814 1.00 98.44 98 MET A N 1
ATOM 744 C CA . MET A 1 98 ? 2.492 -7.350 3.692 1.00 98.44 98 MET A CA 1
ATOM 745 C C . MET A 1 98 ? 3.694 -6.413 3.791 1.00 98.44 98 MET A C 1
ATOM 747 O O . MET A 1 98 ? 4.381 -6.196 2.798 1.00 98.44 98 MET A O 1
ATOM 751 N N . SER A 1 99 ? 4.010 -5.897 4.981 1.00 98.31 99 SER A N 1
ATOM 752 C CA . SER A 1 99 ? 5.216 -5.085 5.135 1.00 98.31 99 SER A CA 1
ATOM 753 C C . SER A 1 99 ? 6.499 -5.859 4.859 1.00 98.31 99 SER A C 1
ATOM 755 O O . SER A 1 99 ? 7.428 -5.285 4.292 1.00 98.31 99 SER A O 1
ATOM 757 N N . ILE A 1 100 ? 6.583 -7.120 5.289 1.00 98.31 100 ILE A N 1
ATOM 758 C CA . ILE A 1 100 ? 7.741 -7.964 4.978 1.00 98.31 100 ILE A CA 1
ATOM 759 C C . ILE A 1 100 ? 7.845 -8.125 3.460 1.00 98.31 100 ILE A C 1
ATOM 761 O O . ILE A 1 100 ? 8.932 -7.969 2.914 1.00 98.31 100 ILE A O 1
ATOM 765 N N . GLY A 1 101 ? 6.718 -8.343 2.776 1.00 98.00 101 GLY A N 1
ATOM 766 C CA . GLY A 1 101 ? 6.666 -8.398 1.318 1.00 98.00 101 GLY A CA 1
ATOM 767 C C . GLY A 1 101 ? 7.183 -7.119 0.654 1.00 98.00 101 GLY A C 1
ATOM 768 O O . GLY A 1 101 ? 8.027 -7.213 -0.229 1.00 98.00 101 GLY A O 1
ATOM 769 N N . PHE A 1 102 ? 6.776 -5.933 1.125 1.00 97.44 102 PHE A N 1
ATOM 770 C CA . PHE A 1 102 ? 7.329 -4.656 0.642 1.00 97.44 102 PHE A CA 1
ATOM 771 C C . PHE A 1 102 ? 8.852 -4.558 0.843 1.00 97.44 102 PHE A C 1
ATOM 773 O O . PHE A 1 102 ? 9.568 -4.073 -0.033 1.00 97.44 102 PHE A O 1
ATOM 780 N N . GLY A 1 103 ? 9.371 -5.061 1.967 1.00 97.19 103 GLY A N 1
ATOM 781 C CA . GLY A 1 103 ? 10.814 -5.160 2.195 1.00 97.19 103 GLY A CA 1
ATOM 782 C C . GLY A 1 103 ? 11.504 -6.111 1.211 1.00 97.19 103 GLY A C 1
ATOM 783 O O . GLY A 1 103 ? 12.545 -5.769 0.656 1.00 97.19 103 GLY A O 1
ATOM 784 N N . ILE A 1 104 ? 10.905 -7.277 0.949 1.00 97.44 104 ILE A N 1
ATOM 785 C CA . ILE A 1 104 ? 11.421 -8.268 -0.005 1.00 97.44 104 ILE A CA 1
ATOM 786 C C . ILE A 1 104 ? 11.503 -7.669 -1.413 1.00 97.44 104 ILE A C 1
ATOM 788 O O . ILE A 1 104 ? 12.576 -7.717 -2.004 1.00 97.44 104 ILE A O 1
ATOM 792 N N . ILE A 1 105 ? 10.434 -7.057 -1.934 1.00 95.50 105 ILE A N 1
ATOM 793 C CA . ILE A 1 105 ? 10.436 -6.480 -3.296 1.00 95.50 105 ILE A CA 1
ATOM 794 C C . ILE A 1 105 ? 11.365 -5.266 -3.438 1.00 95.50 105 ILE A C 1
ATOM 796 O O . ILE A 1 105 ? 11.822 -4.974 -4.536 1.00 95.50 105 ILE A O 1
ATOM 800 N N . THR A 1 106 ? 11.693 -4.587 -2.332 1.00 92.88 106 THR A N 1
ATOM 801 C CA . THR A 1 106 ? 12.698 -3.511 -2.328 1.00 92.88 106 THR A CA 1
ATOM 802 C C . THR A 1 106 ? 14.123 -4.069 -2.445 1.00 92.88 106 THR A C 1
ATOM 804 O O . THR A 1 106 ? 14.991 -3.440 -3.046 1.00 92.88 106 THR A O 1
ATOM 807 N N . VAL A 1 107 ? 14.384 -5.250 -1.871 1.00 93.75 107 VAL A N 1
ATOM 808 C CA . VAL A 1 107 ? 15.711 -5.893 -1.874 1.00 93.75 107 VAL A CA 1
ATOM 809 C C . VAL A 1 107 ? 15.941 -6.714 -3.143 1.00 93.75 107 VAL A C 1
ATOM 811 O O . VAL A 1 107 ? 17.010 -6.639 -3.749 1.00 93.75 107 VAL A O 1
ATOM 814 N N . PHE A 1 108 ? 14.953 -7.511 -3.540 1.00 94.06 108 PHE A N 1
ATOM 815 C CA . PHE A 1 108 ? 15.006 -8.349 -4.732 1.00 94.06 108 PHE A CA 1
ATOM 816 C C . PHE A 1 108 ? 14.375 -7.590 -5.889 1.00 94.06 108 PHE A C 1
ATOM 818 O O . PHE A 1 108 ? 13.182 -7.313 -5.857 1.00 94.06 108 PHE A O 1
ATOM 825 N N . LYS A 1 109 ? 15.173 -7.246 -6.899 1.00 90.19 109 LYS A N 1
ATOM 826 C CA . LYS A 1 109 ? 14.693 -6.549 -8.097 1.00 90.19 109 LYS A CA 1
ATOM 827 C C . LYS A 1 109 ? 13.942 -7.508 -9.018 1.00 90.19 109 LYS A C 1
ATOM 829 O O . LYS A 1 109 ? 14.249 -8.700 -9.037 1.00 90.19 109 LYS A O 1
ATOM 834 N N . THR A 1 110 ? 13.000 -6.966 -9.786 1.00 92.19 110 THR A N 1
ATOM 835 C CA . THR A 1 110 ? 12.390 -7.690 -10.907 1.00 92.19 110 THR A CA 1
ATOM 836 C C . THR A 1 110 ? 13.434 -7.998 -11.989 1.00 92.19 110 THR A C 1
ATOM 838 O O . THR A 1 110 ? 14.517 -7.404 -11.997 1.00 92.19 110 THR A O 1
ATOM 841 N N . ASP A 1 111 ? 13.119 -8.937 -12.879 1.00 89.62 111 ASP A N 1
ATOM 842 C CA . ASP A 1 111 ? 13.887 -9.180 -14.104 1.00 89.62 111 ASP A CA 1
ATOM 843 C C . ASP A 1 111 ? 13.428 -8.216 -15.211 1.00 89.62 111 ASP A C 1
ATOM 845 O O . ASP A 1 111 ? 12.292 -7.740 -15.171 1.00 89.62 111 ASP A O 1
ATOM 849 N N . PRO A 1 112 ? 14.295 -7.878 -16.181 1.00 84.31 112 PRO A N 1
ATOM 850 C CA . PRO A 1 112 ? 13.920 -6.996 -17.277 1.00 84.31 112 PRO A CA 1
ATOM 851 C C . PRO A 1 112 ? 12.890 -7.652 -18.205 1.00 84.31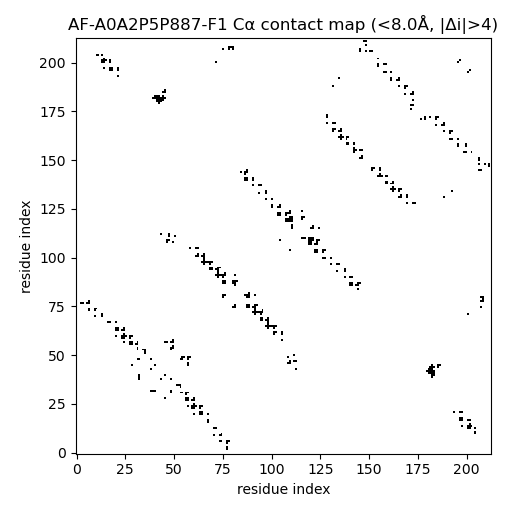 112 PRO A C 1
ATOM 853 O O . PRO A 1 112 ? 13.044 -8.796 -18.635 1.00 84.31 112 PRO A O 1
ATOM 856 N N . GLY A 1 113 ? 11.872 -6.883 -18.588 1.00 74.88 113 GLY A N 1
ATOM 857 C CA . GLY A 1 113 ? 10.805 -7.357 -19.465 1.00 74.88 113 GLY A CA 1
ATOM 858 C C . GLY A 1 113 ? 9.766 -8.206 -18.727 1.00 74.88 113 GLY A C 1
ATOM 859 O O . GLY A 1 113 ? 9.582 -8.093 -17.525 1.00 74.88 113 GLY A O 1
ATOM 860 N N . LEU A 1 114 ? 9.037 -9.047 -19.465 1.00 67.81 114 LEU A N 1
ATOM 861 C CA . LEU A 1 114 ? 7.920 -9.839 -18.917 1.00 67.81 114 LEU A CA 1
ATOM 862 C C . LEU A 1 114 ? 8.331 -11.255 -18.463 1.00 67.81 114 LEU A C 1
ATOM 864 O O . LEU A 1 114 ? 7.469 -12.072 -18.138 1.00 67.81 114 LEU A O 1
ATOM 868 N N . GLY A 1 115 ? 9.625 -11.578 -18.511 1.00 74.19 115 GLY A N 1
ATOM 869 C CA . GLY A 1 115 ? 10.155 -12.898 -18.175 1.00 74.19 115 GLY A CA 1
ATOM 870 C C . GLY A 1 115 ? 10.534 -13.030 -16.700 1.00 74.19 115 GLY A C 1
ATOM 871 O O . GLY A 1 115 ? 10.895 -12.054 -16.057 1.00 74.19 115 GLY A O 1
ATOM 872 N N . ILE A 1 116 ? 10.486 -14.260 -16.178 1.00 83.88 116 ILE A N 1
ATOM 873 C CA . ILE A 1 116 ? 11.152 -14.633 -14.923 1.00 83.88 116 ILE A CA 1
ATOM 874 C C . ILE A 1 116 ? 12.389 -15.437 -15.317 1.00 83.88 116 ILE A C 1
ATOM 876 O O . ILE A 1 11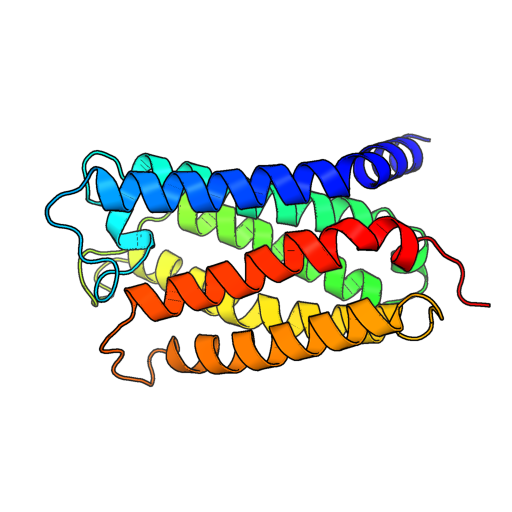6 ? 12.284 -16.607 -15.689 1.00 83.88 116 ILE A O 1
ATOM 880 N N . GLU A 1 117 ? 13.546 -1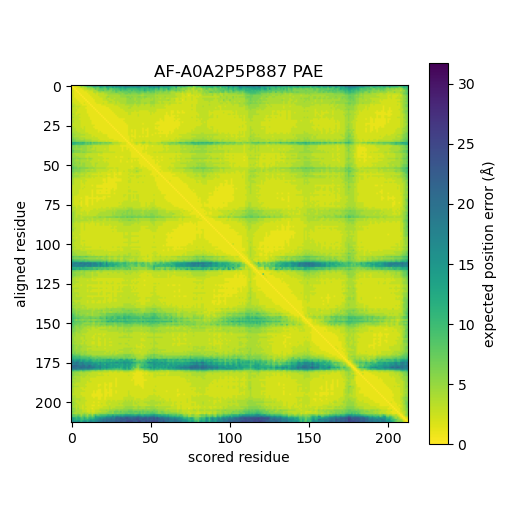4.793 -15.279 1.00 89.12 117 GLU A N 1
ATOM 881 C CA . GLU A 1 117 ? 14.821 -15.341 -15.748 1.00 89.12 117 GLU A CA 1
ATOM 882 C C . GLU A 1 117 ? 15.771 -15.660 -14.589 1.00 89.12 117 GLU A C 1
ATOM 884 O O . GLU A 1 117 ? 16.602 -16.565 -14.692 1.00 89.12 117 GLU A O 1
ATOM 889 N N . SER A 1 118 ? 15.632 -14.959 -13.462 1.00 93.81 118 SER A N 1
ATOM 890 C CA . SER A 1 118 ? 16.469 -15.119 -12.279 1.00 93.81 118 SER A CA 1
ATOM 891 C C . SER A 1 118 ? 15.669 -15.537 -11.043 1.00 93.81 118 SER A C 1
ATOM 893 O O . SER A 1 118 ? 14.462 -15.319 -10.921 1.00 93.81 118 SER A O 1
ATOM 895 N N . LEU A 1 119 ? 16.366 -16.122 -10.060 1.00 94.31 119 LEU A N 1
ATOM 896 C CA . LEU A 1 119 ? 15.775 -16.413 -8.749 1.00 94.31 119 LEU A CA 1
ATOM 897 C C . LEU A 1 119 ? 15.293 -15.128 -8.054 1.00 94.31 119 LEU A C 1
ATOM 899 O O . LEU A 1 119 ? 14.261 -15.144 -7.389 1.00 94.31 119 LEU A O 1
ATOM 903 N N . GLY A 1 120 ? 16.035 -14.025 -8.210 1.00 94.62 120 GLY A N 1
ATOM 904 C CA . GLY A 1 120 ? 15.687 -12.729 -7.626 1.00 94.62 120 GLY A CA 1
ATOM 905 C C . GLY A 1 120 ? 14.391 -12.170 -8.206 1.00 94.62 120 GLY A C 1
ATOM 906 O O . GLY A 1 120 ? 13.478 -11.857 -7.441 1.00 94.62 120 GLY A O 1
ATOM 907 N N . GLY A 1 121 ? 14.273 -12.150 -9.536 1.00 93.50 121 GLY A N 1
ATOM 908 C CA . GLY A 1 121 ? 13.049 -11.742 -10.223 1.00 93.50 121 GLY A CA 1
ATOM 909 C C . GLY A 1 121 ? 11.867 -12.649 -9.885 1.00 93.50 121 GLY A C 1
ATOM 910 O O . GLY A 1 121 ? 10.777 -12.162 -9.592 1.00 93.50 121 GLY A O 1
ATOM 911 N N . GLY A 1 122 ? 12.090 -13.963 -9.783 1.00 93.56 122 GLY A N 1
ATOM 912 C CA . GLY A 1 122 ? 11.059 -14.911 -9.350 1.00 93.56 122 GLY A CA 1
ATOM 913 C C . GLY A 1 122 ? 10.536 -14.642 -7.934 1.00 93.56 122 GLY A C 1
ATOM 914 O O . GLY A 1 122 ? 9.321 -14.659 -7.712 1.00 93.56 122 GLY A O 1
ATOM 915 N N . ILE A 1 123 ? 11.428 -14.347 -6.979 1.00 96.00 123 ILE A N 1
ATOM 916 C CA . ILE A 1 123 ? 11.052 -13.941 -5.614 1.00 96.00 123 ILE A CA 1
ATOM 917 C C . ILE A 1 123 ? 10.262 -12.629 -5.647 1.00 96.00 123 ILE A C 1
ATOM 919 O O . ILE A 1 123 ? 9.225 -12.533 -4.986 1.00 96.00 123 ILE A O 1
ATOM 923 N N . HIS A 1 124 ? 10.719 -11.642 -6.422 1.00 94.69 124 HIS A N 1
ATOM 924 C CA . HIS A 1 124 ? 10.054 -10.349 -6.561 1.00 94.69 124 HIS A CA 1
ATOM 925 C C .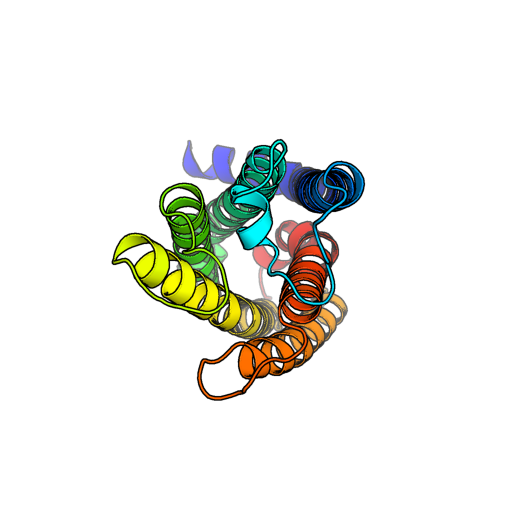 HIS A 1 124 ? 8.619 -10.512 -7.082 1.00 94.69 124 HIS A C 1
ATOM 927 O O . HIS A 1 124 ? 7.670 -10.166 -6.377 1.00 94.69 124 HIS A O 1
ATOM 933 N N . VAL A 1 125 ? 8.446 -11.120 -8.260 1.00 91.75 125 VAL A N 1
ATOM 934 C CA . VAL A 1 125 ? 7.137 -11.292 -8.915 1.00 91.75 125 VAL A CA 1
ATOM 935 C C . VAL A 1 125 ? 6.183 -12.109 -8.042 1.00 91.75 125 VAL A C 1
ATOM 937 O O . VAL A 1 125 ? 5.030 -11.724 -7.847 1.00 91.75 125 VAL A O 1
ATOM 940 N N . THR A 1 126 ? 6.664 -13.200 -7.437 1.00 93.38 126 THR A N 1
ATOM 941 C CA . THR A 1 126 ? 5.846 -14.004 -6.513 1.00 93.38 126 THR A CA 1
ATOM 942 C C . THR A 1 126 ? 5.375 -13.170 -5.323 1.00 93.38 126 THR A C 1
ATOM 944 O O . THR A 1 126 ? 4.214 -13.254 -4.920 1.00 93.38 126 THR A O 1
ATOM 947 N N . THR A 1 127 ? 6.253 -12.331 -4.770 1.00 95.94 127 THR A N 1
ATOM 948 C CA . THR A 1 127 ? 5.909 -11.458 -3.645 1.00 95.94 127 THR A CA 1
ATOM 949 C C . THR A 1 127 ? 4.882 -10.404 -4.051 1.00 95.94 127 THR A C 1
ATOM 951 O O . THR A 1 127 ? 3.917 -10.207 -3.315 1.00 95.94 127 THR A O 1
ATOM 954 N N . VAL A 1 128 ? 5.019 -9.784 -5.228 1.00 93.62 128 VAL A N 1
ATOM 955 C CA . VAL A 1 128 ? 4.026 -8.837 -5.769 1.00 93.62 128 VAL A CA 1
ATOM 956 C C . VAL A 1 128 ? 2.653 -9.500 -5.905 1.00 93.62 128 VAL A C 1
ATOM 958 O O . VAL A 1 128 ? 1.665 -8.947 -5.422 1.00 93.62 128 VAL A O 1
ATOM 961 N N . ILE A 1 129 ? 2.578 -10.714 -6.461 1.00 92.12 129 ILE A N 1
ATOM 962 C CA . ILE A 1 129 ? 1.319 -11.471 -6.587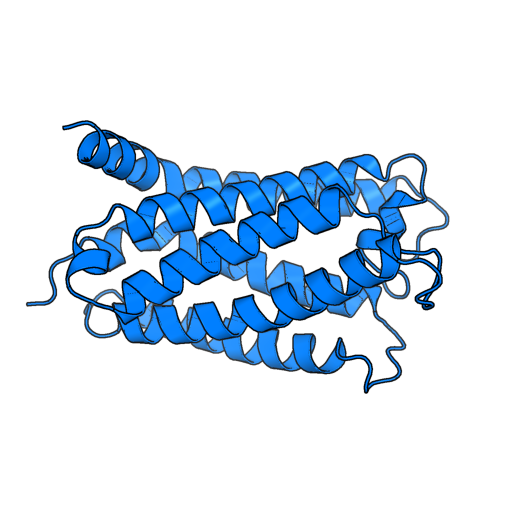 1.00 92.12 129 ILE A CA 1
ATOM 963 C C . ILE A 1 129 ? 0.696 -11.743 -5.210 1.00 92.12 129 ILE A C 1
ATOM 965 O O . ILE A 1 129 ? -0.507 -11.557 -5.012 1.00 92.12 129 ILE A O 1
ATOM 969 N N . VAL A 1 130 ? 1.508 -12.157 -4.233 1.00 95.19 130 VAL A N 1
ATOM 970 C CA . VAL A 1 130 ? 1.035 -12.396 -2.863 1.00 95.19 130 VAL A CA 1
ATOM 971 C C . VAL A 1 130 ? 0.510 -11.104 -2.236 1.00 95.19 130 VAL A C 1
ATOM 973 O O . VAL A 1 130 ? -0.576 -11.114 -1.660 1.00 95.19 130 VAL A O 1
ATOM 976 N N . LEU A 1 131 ? 1.220 -9.982 -2.371 1.00 95.94 131 LEU A N 1
ATOM 977 C CA . LEU A 1 131 ? 0.767 -8.679 -1.871 1.00 95.94 131 LEU A CA 1
ATOM 978 C C . LEU A 1 131 ? -0.546 -8.239 -2.529 1.00 95.94 131 LEU A C 1
ATOM 980 O O . LEU A 1 131 ? -1.463 -7.801 -1.827 1.00 95.94 131 LEU A O 1
ATOM 984 N N . ALA A 1 132 ? -0.651 -8.412 -3.848 1.00 93.69 132 ALA A N 1
ATOM 985 C CA . ALA A 1 132 ? -1.839 -8.101 -4.631 1.00 93.69 132 ALA A CA 1
ATOM 986 C C . ALA A 1 132 ? -3.069 -8.888 -4.159 1.00 93.69 132 ALA A C 1
ATOM 988 O O . ALA A 1 132 ? -4.166 -8.336 -4.113 1.00 93.69 132 ALA A O 1
ATOM 989 N N . ALA A 1 133 ? -2.892 -10.149 -3.757 1.00 94.44 133 ALA A N 1
ATOM 990 C CA . ALA A 1 133 ? -3.961 -10.980 -3.210 1.00 94.44 133 ALA A CA 1
ATOM 991 C C . ALA A 1 133 ? -4.266 -10.675 -1.733 1.00 94.44 133 ALA A C 1
ATOM 993 O O . ALA A 1 133 ? -5.429 -10.647 -1.326 1.00 94.44 133 ALA A O 1
ATOM 994 N N . LEU A 1 134 ? -3.239 -10.437 -0.911 1.00 96.69 134 LEU A N 1
ATOM 995 C CA . LEU A 1 134 ? -3.404 -10.200 0.524 1.00 96.69 134 LEU A CA 1
ATOM 996 C C . LEU A 1 134 ? -4.147 -8.901 0.823 1.00 96.69 134 LEU A C 1
ATOM 998 O O . LEU A 1 134 ? -4.937 -8.877 1.764 1.00 96.69 134 LEU A O 1
ATOM 1002 N N . PHE A 1 135 ? -3.933 -7.845 0.038 1.00 95.75 135 PHE A N 1
ATOM 1003 C CA . PHE A 1 135 ? -4.611 -6.568 0.247 1.00 95.75 135 PHE A CA 1
ATOM 1004 C C . PHE A 1 135 ? -6.154 -6.684 0.240 1.00 95.75 135 PHE A C 1
ATOM 1006 O O . PHE A 1 135 ? -6.766 -6.387 1.271 1.00 95.75 135 PHE A O 1
ATOM 1013 N N . PRO A 1 136 ? -6.817 -7.162 -0.836 1.00 95.38 136 PRO A N 1
ATOM 1014 C CA . PRO A 1 136 ? -8.275 -7.270 -0.864 1.00 95.38 136 PRO A CA 1
ATOM 1015 C C . PRO A 1 136 ? -8.809 -8.262 0.178 1.00 95.38 136 PRO A C 1
ATOM 1017 O O . PRO A 1 136 ? -9.845 -8.003 0.797 1.00 95.38 136 PRO A O 1
ATOM 1020 N N . ILE A 1 137 ? -8.082 -9.357 0.443 1.00 95.75 137 ILE A N 1
ATOM 1021 C CA . ILE A 1 137 ? -8.412 -10.291 1.530 1.00 95.75 137 ILE A CA 1
ATOM 1022 C C . ILE A 1 137 ? -8.427 -9.553 2.872 1.00 95.75 137 ILE A C 1
ATOM 1024 O O . ILE A 1 137 ? -9.369 -9.696 3.654 1.00 95.75 137 ILE A O 1
ATOM 1028 N N . ASN A 1 138 ? -7.412 -8.735 3.142 1.00 96.69 138 ASN A N 1
ATOM 1029 C CA . ASN A 1 138 ? -7.305 -8.016 4.400 1.00 96.69 138 ASN A CA 1
ATOM 1030 C C . ASN A 1 138 ? -8.385 -6.937 4.546 1.00 96.69 138 ASN A C 1
ATOM 1032 O O . ASN A 1 138 ? -8.987 -6.830 5.611 1.00 96.69 138 ASN A O 1
ATOM 1036 N N . CYS A 1 139 ? -8.695 -6.194 3.478 1.00 94.75 139 CYS A N 1
ATOM 1037 C CA . CYS A 1 139 ? -9.812 -5.245 3.462 1.00 94.75 139 CYS A CA 1
ATOM 1038 C C . CYS A 1 139 ? -11.133 -5.928 3.831 1.00 94.75 139 CYS A C 1
ATOM 1040 O O . CYS A 1 139 ? -11.878 -5.427 4.677 1.00 94.75 139 CYS A O 1
ATOM 1042 N N . TYR A 1 140 ? -11.408 -7.101 3.254 1.00 93.25 140 TYR A N 1
ATOM 1043 C CA . TYR A 1 140 ? -12.599 -7.886 3.571 1.00 93.25 140 TYR A CA 1
ATOM 1044 C C . TYR A 1 140 ? -12.624 -8.354 5.035 1.00 93.25 140 TYR A C 1
ATOM 1046 O O . TYR A 1 140 ? -13.626 -8.181 5.735 1.00 93.25 140 TYR A O 1
ATOM 1054 N N . LEU A 1 141 ? -11.518 -8.925 5.522 1.00 92.12 141 LEU A N 1
ATOM 1055 C CA . LEU A 1 141 ? -11.411 -9.419 6.896 1.00 92.12 141 LEU A CA 1
ATOM 1056 C C . LEU A 1 141 ? -11.546 -8.295 7.922 1.00 92.12 141 LEU A C 1
ATOM 1058 O O . LEU A 1 141 ? -12.270 -8.450 8.906 1.00 92.12 141 LEU A O 1
ATOM 1062 N N . LEU A 1 142 ? -10.893 -7.157 7.683 1.00 89.56 142 LEU A N 1
ATOM 1063 C CA . LEU A 1 142 ? -10.955 -6.013 8.581 1.00 89.56 142 LEU A CA 1
ATOM 1064 C C . LEU A 1 142 ? -12.362 -5.413 8.614 1.00 89.56 142 LEU A C 1
ATOM 1066 O O . LEU A 1 142 ? -12.850 -5.108 9.697 1.00 89.56 142 LEU A O 1
ATOM 1070 N N . SER A 1 143 ? -13.051 -5.354 7.468 1.00 88.56 143 SER A N 1
ATOM 1071 C CA . SER A 1 143 ? -14.459 -4.933 7.382 1.00 88.56 143 SER A CA 1
ATOM 1072 C C . SER A 1 143 ? -15.364 -5.779 8.270 1.00 88.56 143 SER A C 1
ATOM 1074 O O . SER A 1 143 ? -16.167 -5.249 9.034 1.00 88.56 143 SER A O 1
ATOM 1076 N N . ARG A 1 144 ? -15.204 -7.107 8.226 1.00 86.62 144 ARG A N 1
ATOM 1077 C CA . ARG A 1 144 ? -15.935 -8.014 9.120 1.00 86.62 144 ARG A CA 1
ATOM 1078 C C . ARG A 1 144 ? -15.554 -7.815 10.580 1.00 86.62 144 ARG A C 1
ATOM 1080 O O . ARG A 1 144 ? -16.418 -7.873 11.449 1.00 86.62 144 ARG A O 1
ATOM 1087 N N . ALA A 1 145 ? -14.275 -7.579 10.848 1.00 87.25 145 ALA A N 1
ATOM 1088 C CA . ALA A 1 145 ? -13.764 -7.425 12.200 1.00 87.25 145 ALA A CA 1
ATOM 1089 C C . ALA A 1 145 ? -14.301 -6.166 12.902 1.00 87.25 145 ALA A C 1
ATOM 1091 O O . ALA A 1 145 ? -14.527 -6.208 14.112 1.00 87.25 145 ALA A O 1
ATOM 1092 N N . ILE A 1 146 ? -14.524 -5.080 12.153 1.00 87.25 146 ILE A N 1
ATOM 1093 C CA . ILE A 1 146 ? -15.028 -3.797 12.670 1.00 87.25 146 ILE A CA 1
ATOM 1094 C C . ILE A 1 146 ? -16.542 -3.612 12.499 1.00 87.25 146 ILE A C 1
ATOM 1096 O O . ILE A 1 146 ? -17.088 -2.657 13.039 1.00 87.25 146 ILE A O 1
ATOM 1100 N N . GLY A 1 147 ? -17.229 -4.509 11.784 1.00 85.38 147 GLY A N 1
ATOM 1101 C CA . GLY A 1 147 ? -18.623 -4.315 11.359 1.00 85.38 147 GLY A CA 1
ATOM 1102 C C . GLY A 1 147 ? -19.663 -4.214 12.479 1.00 85.38 147 GLY A C 1
ATOM 1103 O O . GLY A 1 147 ? -20.766 -3.738 12.237 1.00 85.38 147 GLY A O 1
ATOM 1104 N N . ASN A 1 148 ? -19.319 -4.607 13.708 1.00 82.38 148 ASN A N 1
ATOM 1105 C CA . ASN A 1 148 ? -20.191 -4.428 14.874 1.00 82.38 148 ASN A CA 1
ATOM 1106 C C . ASN A 1 148 ? -20.107 -3.014 15.478 1.00 82.38 148 ASN A C 1
ATOM 1108 O O . ASN A 1 148 ? -20.858 -2.696 16.398 1.00 82.38 148 ASN A O 1
ATOM 1112 N N . ASN A 1 149 ? -19.188 -2.169 15.004 1.00 84.38 149 ASN A N 1
ATOM 1113 C CA . ASN A 1 149 ? -19.096 -0.780 15.433 1.00 84.38 149 ASN A CA 1
ATOM 1114 C C . ASN A 1 149 ? -20.121 0.065 14.640 1.00 84.38 149 ASN A C 1
ATOM 1116 O O . ASN A 1 149 ? -20.067 0.054 13.407 1.00 84.38 149 ASN A O 1
ATOM 1120 N N . PRO A 1 150 ? -21.036 0.803 15.299 1.00 82.12 150 PRO A N 1
ATOM 1121 C CA . PRO A 1 150 ? -22.065 1.598 14.619 1.00 82.12 150 PRO A CA 1
ATOM 1122 C C . PRO A 1 150 ? -21.486 2.679 13.694 1.00 82.12 150 PRO A C 1
ATOM 1124 O O . PRO A 1 150 ? -22.091 2.992 12.670 1.00 82.12 150 PRO A O 1
ATOM 1127 N N . ASP A 1 151 ? -20.284 3.177 13.988 1.00 86.06 151 ASP A N 1
ATOM 1128 C CA . ASP A 1 151 ? -19.608 4.199 13.183 1.00 86.06 151 ASP A CA 1
ATOM 1129 C C . ASP A 1 151 ? -18.840 3.596 11.992 1.00 86.06 151 ASP A C 1
ATOM 1131 O O . ASP A 1 151 ? -18.246 4.314 11.188 1.00 86.06 151 ASP A O 1
ATOM 1135 N N . SER A 1 152 ? -18.829 2.264 11.850 1.00 90.44 152 SER A N 1
ATOM 1136 C CA . SER A 1 152 ? -18.040 1.584 10.818 1.00 90.44 152 SER A CA 1
ATOM 1137 C C . SER A 1 152 ? -18.697 1.547 9.445 1.00 90.44 152 SER A C 1
ATOM 1139 O O . SER A 1 152 ? -18.004 1.233 8.481 1.00 90.44 152 SER A O 1
ATOM 1141 N N . ALA A 1 153 ? -19.992 1.863 9.319 1.00 90.38 153 ALA A N 1
ATOM 1142 C CA . ALA A 1 153 ? -20.764 1.594 8.105 1.00 90.38 153 ALA A CA 1
ATOM 1143 C C . ALA A 1 153 ? -20.085 2.139 6.837 1.00 90.38 153 ALA A C 1
ATOM 1145 O O . ALA A 1 153 ? -19.847 1.387 5.894 1.00 90.38 153 ALA A O 1
ATOM 1146 N N . THR A 1 154 ? -19.705 3.417 6.812 1.00 91.44 154 THR A N 1
ATOM 1147 C CA . THR A 1 154 ? -19.039 4.029 5.649 1.00 91.44 154 THR A CA 1
ATOM 1148 C C . THR A 1 154 ? -17.715 3.339 5.315 1.00 91.44 154 THR A C 1
ATOM 1150 O O . THR A 1 154 ? -17.440 3.029 4.156 1.00 91.44 154 THR A O 1
ATOM 1153 N N . ILE A 1 155 ? -16.906 3.050 6.333 1.00 92.00 155 ILE A N 1
ATOM 1154 C CA . ILE A 1 155 ? -15.567 2.469 6.180 1.00 92.00 155 ILE A CA 1
ATOM 1155 C C . ILE A 1 155 ? -15.648 0.999 5.760 1.00 92.00 155 ILE A C 1
ATOM 1157 O O . ILE A 1 155 ? -14.843 0.543 4.949 1.00 92.00 155 ILE A O 1
ATOM 1161 N N . LEU A 1 156 ? -16.657 0.275 6.239 1.00 92.31 156 LEU A N 1
ATOM 1162 C CA . LEU A 1 156 ? -16.971 -1.096 5.859 1.00 92.31 156 LEU A CA 1
ATOM 1163 C C . LEU A 1 156 ? -17.383 -1.184 4.385 1.00 92.31 156 LEU A C 1
ATOM 1165 O O . LEU A 1 156 ? -16.801 -1.972 3.643 1.00 92.31 156 LEU A O 1
ATOM 1169 N N . HIS A 1 157 ? -18.323 -0.349 3.927 1.00 92.56 157 HIS A N 1
ATOM 1170 C CA . HIS A 1 157 ? -18.736 -0.352 2.518 1.00 92.56 157 HIS A CA 1
ATOM 1171 C C . HIS A 1 157 ? -17.578 0.028 1.594 1.00 92.56 157 HIS A C 1
ATOM 1173 O O . HIS A 1 157 ? -17.361 -0.625 0.573 1.00 92.56 157 HIS A O 1
ATOM 1179 N N . PHE A 1 158 ? -16.795 1.039 1.977 1.00 94.38 158 PHE A N 1
ATOM 1180 C CA . PHE A 1 158 ? -15.621 1.445 1.215 1.00 94.38 158 PHE A CA 1
ATOM 1181 C C . PHE A 1 158 ? -14.571 0.332 1.138 1.00 94.38 158 PHE A C 1
ATOM 1183 O O . PHE A 1 158 ? -14.026 0.055 0.073 1.00 94.38 158 PHE A O 1
ATOM 1190 N N . SER A 1 159 ? -14.325 -0.362 2.248 1.00 94.31 159 SER A N 1
ATOM 1191 C CA . SER A 1 159 ? -13.380 -1.477 2.301 1.00 94.31 159 SER A CA 1
ATOM 1192 C C . SER A 1 159 ? -13.837 -2.672 1.464 1.00 94.31 159 SER A C 1
ATOM 1194 O O . SER A 1 159 ? -13.009 -3.273 0.784 1.00 94.31 159 SER A O 1
ATOM 1196 N N . TYR A 1 160 ? -15.135 -2.991 1.436 1.00 94.12 160 TYR A N 1
ATOM 1197 C CA . TYR A 1 160 ? -15.666 -4.009 0.525 1.00 94.12 160 TYR A CA 1
ATOM 1198 C C . TYR A 1 160 ? -15.545 -3.608 -0.941 1.00 94.12 160 TYR A C 1
ATOM 1200 O O . TYR A 1 160 ? -15.164 -4.440 -1.762 1.00 94.12 160 TYR A O 1
ATOM 1208 N N . LEU A 1 161 ? -15.826 -2.347 -1.270 1.00 95.12 161 LEU A N 1
ATOM 1209 C CA . LEU A 1 161 ? -15.665 -1.841 -2.628 1.00 95.12 161 LEU A CA 1
ATOM 1210 C C . LEU A 1 161 ? -14.203 -1.949 -3.084 1.00 95.12 161 LEU A C 1
ATOM 1212 O O . LEU A 1 161 ? -13.935 -2.496 -4.151 1.00 95.12 161 LEU A O 1
ATOM 1216 N N . MET A 1 162 ? -13.258 -1.501 -2.255 1.00 95.62 162 MET A N 1
ATOM 1217 C CA . MET A 1 162 ? -11.825 -1.593 -2.555 1.00 95.62 162 MET A CA 1
ATOM 1218 C C . MET A 1 162 ? -11.342 -3.045 -2.624 1.00 95.62 162 MET A C 1
ATOM 1220 O O . MET A 1 162 ? -10.541 -3.373 -3.495 1.00 95.62 162 MET A O 1
ATOM 1224 N N . ALA A 1 163 ? -11.867 -3.937 -1.778 1.00 95.00 163 ALA A N 1
ATOM 1225 C CA . ALA A 1 163 ? -11.581 -5.367 -1.863 1.00 95.00 163 ALA A CA 1
ATOM 1226 C C . ALA A 1 163 ? -12.079 -5.979 -3.182 1.00 95.00 163 ALA A C 1
ATOM 1228 O O . ALA A 1 163 ? -11.360 -6.753 -3.807 1.00 95.00 163 ALA A O 1
ATOM 1229 N N . ALA A 1 164 ? -13.288 -5.622 -3.624 1.00 95.38 164 ALA A N 1
ATOM 1230 C CA . ALA A 1 164 ? -13.859 -6.123 -4.869 1.00 95.38 164 ALA A CA 1
ATOM 1231 C C . ALA A 1 164 ? -13.080 -5.617 -6.091 1.00 95.38 164 ALA A C 1
ATOM 1233 O O . ALA A 1 164 ? -12.655 -6.418 -6.921 1.00 95.38 164 ALA A O 1
ATOM 1234 N N . ILE A 1 165 ? -12.837 -4.304 -6.179 1.00 95.00 165 ILE A N 1
ATOM 1235 C CA . ILE A 1 165 ? -12.077 -3.702 -7.284 1.00 95.00 165 ILE A CA 1
ATOM 1236 C C . ILE A 1 165 ? -10.641 -4.239 -7.290 1.00 95.00 165 ILE A C 1
ATOM 1238 O O . ILE A 1 165 ? -10.164 -4.714 -8.318 1.00 95.00 165 ILE A O 1
ATOM 1242 N N . GLY A 1 166 ? -9.969 -4.224 -6.136 1.00 93.69 166 GLY A N 1
ATOM 1243 C CA . GLY A 1 166 ? -8.605 -4.725 -5.993 1.00 93.69 166 GLY A CA 1
ATOM 1244 C C . GLY A 1 166 ? -8.493 -6.211 -6.323 1.00 93.69 166 GLY A C 1
ATOM 1245 O O . GLY A 1 166 ? -7.568 -6.604 -7.020 1.00 93.69 166 GLY A O 1
ATOM 1246 N N . GLY A 1 167 ? -9.461 -7.031 -5.904 1.00 93.44 167 GLY A N 1
ATOM 1247 C CA . GLY A 1 167 ? -9.508 -8.455 -6.235 1.00 93.44 167 GLY A CA 1
ATOM 1248 C C . GLY A 1 167 ? -9.679 -8.720 -7.732 1.00 93.44 167 GLY A C 1
ATOM 1249 O O . GLY A 1 167 ? -9.000 -9.589 -8.275 1.00 93.44 167 GLY A O 1
ATOM 1250 N N . LEU A 1 168 ? -10.530 -7.946 -8.415 1.00 92.25 168 LEU A N 1
ATOM 1251 C CA . LEU A 1 168 ? -10.709 -8.049 -9.867 1.00 92.25 168 LEU A CA 1
ATOM 1252 C C . LEU A 1 168 ? -9.427 -7.682 -10.625 1.00 92.25 168 LEU A C 1
ATOM 1254 O O . LEU A 1 168 ? -9.051 -8.392 -11.555 1.00 92.25 168 LEU A O 1
ATOM 1258 N N . ILE A 1 169 ? -8.736 -6.615 -10.212 1.00 90.88 169 ILE A N 1
ATOM 1259 C CA . ILE A 1 169 ? -7.465 -6.202 -10.828 1.00 90.88 169 ILE A CA 1
ATOM 1260 C C . ILE A 1 169 ? -6.356 -7.214 -10.506 1.00 90.88 169 ILE A C 1
ATOM 1262 O O . ILE A 1 169 ? -5.643 -7.651 -11.403 1.00 90.88 169 ILE A O 1
ATOM 1266 N N . ALA A 1 170 ? -6.235 -7.653 -9.251 1.00 89.06 170 ALA A N 1
ATOM 1267 C CA . ALA A 1 170 ? -5.242 -8.645 -8.837 1.00 89.06 170 ALA A CA 1
ATOM 1268 C C . ALA A 1 170 ? -5.409 -9.977 -9.583 1.00 89.06 170 ALA A C 1
ATOM 1270 O O . ALA A 1 170 ? -4.419 -10.614 -9.930 1.00 89.06 170 ALA A O 1
ATOM 1271 N N . PHE A 1 171 ? -6.647 -10.377 -9.892 1.00 87.06 171 PHE A N 1
ATOM 1272 C CA . PHE A 1 171 ? -6.907 -11.553 -10.719 1.00 87.06 171 PHE A CA 1
ATOM 1273 C C . PHE A 1 171 ? -6.310 -11.417 -12.127 1.00 87.06 171 PHE A C 1
ATOM 1275 O O . PHE A 1 171 ? -5.792 -12.392 -12.668 1.00 87.06 171 PHE A O 1
ATOM 1282 N N . GLN A 1 172 ? -6.324 -10.212 -12.708 1.00 83.06 172 GLN A N 1
ATOM 1283 C CA . GLN A 1 172 ? -5.687 -9.950 -14.002 1.00 83.06 172 GLN A CA 1
ATOM 1284 C C . GLN A 1 172 ? -4.162 -10.057 -13.928 1.00 83.06 172 GLN A C 1
ATOM 1286 O O . GLN A 1 172 ? -3.562 -10.465 -14.914 1.00 83.06 172 GLN A O 1
ATOM 1291 N N . LEU A 1 173 ? -3.557 -9.760 -12.771 1.00 78.38 173 LEU A N 1
ATOM 1292 C CA . LEU A 1 173 ? -2.111 -9.868 -12.530 1.00 78.38 173 LEU A CA 1
ATOM 1293 C C . LEU A 1 173 ? -1.611 -11.307 -12.324 1.00 78.38 173 LEU A C 1
ATOM 1295 O O . LEU A 1 173 ? -0.406 -11.539 -12.247 1.00 78.38 173 LEU A O 1
ATOM 1299 N N . LEU A 1 174 ? -2.513 -12.289 -12.233 1.00 76.44 174 LEU A N 1
ATOM 1300 C CA . LEU A 1 174 ? -2.114 -13.688 -12.144 1.00 76.44 174 LEU A CA 1
ATOM 1301 C C . LEU A 1 174 ? -1.453 -14.145 -13.455 1.00 76.44 174 LEU A C 1
ATOM 1303 O O . LEU A 1 174 ? -1.932 -13.786 -14.534 1.00 76.44 174 LEU A O 1
ATOM 1307 N N . PRO A 1 175 ? -0.448 -15.042 -13.391 1.00 67.75 175 PRO A N 1
ATOM 1308 C CA . PRO A 1 175 ? 0.300 -15.536 -14.558 1.00 67.75 175 PRO A CA 1
ATOM 1309 C C . PRO A 1 175 ? -0.553 -16.328 -15.570 1.00 67.75 175 PRO A C 1
ATOM 1311 O O . PRO A 1 175 ? -0.042 -16.846 -16.557 1.00 67.75 175 PRO A O 1
ATOM 1314 N N . LEU A 1 176 ? -1.859 -16.442 -15.323 1.00 67.00 176 LEU A N 1
ATOM 1315 C CA . LEU A 1 176 ? -2.840 -17.090 -16.183 1.00 67.00 176 LEU A CA 1
ATOM 1316 C C . LEU A 1 176 ? -3.358 -16.168 -17.298 1.00 67.00 176 LEU A C 1
ATOM 1318 O O . LEU A 1 176 ? -3.972 -16.658 -18.243 1.00 67.00 176 LEU A O 1
ATOM 1322 N N . ASN A 1 177 ? -3.133 -14.853 -17.200 1.00 66.88 177 ASN A N 1
ATOM 1323 C CA . ASN A 1 177 ? -3.652 -13.876 -18.153 1.00 66.88 177 ASN A CA 1
ATOM 1324 C C . ASN A 1 177 ? -2.510 -13.249 -18.971 1.00 66.88 177 ASN A C 1
ATOM 1326 O O . ASN A 1 177 ? -1.553 -12.750 -18.385 1.00 66.88 177 ASN A O 1
ATOM 1330 N N . PRO A 1 178 ? -2.586 -13.210 -20.314 1.00 66.50 178 PRO A N 1
ATOM 1331 C CA . PRO A 1 178 ? -1.647 -12.439 -21.121 1.00 66.50 178 PRO A CA 1
ATOM 1332 C C . PRO A 1 178 ? -1.936 -10.942 -20.939 1.00 66.50 178 PRO A C 1
ATOM 1334 O O . PRO A 1 178 ? -2.826 -10.376 -21.579 1.00 66.50 178 PRO A O 1
ATOM 1337 N N . ILE A 1 179 ? -1.208 -10.297 -20.030 1.00 68.62 179 ILE A N 1
ATOM 1338 C CA . ILE A 1 179 ? -1.459 -8.907 -19.641 1.00 68.62 179 ILE A CA 1
ATOM 1339 C C . ILE A 1 179 ? -0.840 -7.967 -20.674 1.00 68.62 179 ILE A C 1
ATOM 1341 O O . ILE A 1 179 ? 0.373 -7.802 -20.740 1.00 68.62 179 ILE A O 1
ATOM 1345 N N . ARG A 1 180 ? -1.682 -7.320 -21.484 1.00 70.12 180 ARG A N 1
ATOM 1346 C CA . ARG A 1 180 ? -1.234 -6.326 -22.477 1.00 70.12 180 ARG A CA 1
ATOM 1347 C C . ARG A 1 180 ? -0.994 -4.926 -21.899 1.00 70.12 180 ARG A C 1
ATOM 1349 O O . ARG A 1 180 ? -0.450 -4.091 -22.604 1.00 70.12 180 ARG A O 1
ATOM 1356 N N . PHE A 1 181 ? -1.371 -4.689 -20.641 1.00 84.81 181 PHE A N 1
ATOM 1357 C CA . PHE A 1 181 ? -1.222 -3.404 -19.950 1.00 84.81 181 PHE A CA 1
ATOM 1358 C C . PHE A 1 181 ? -0.877 -3.612 -18.467 1.00 84.81 181 PHE A C 1
ATOM 1360 O O . PHE A 1 181 ? -1.666 -3.296 -17.571 1.00 84.81 181 PHE A O 1
ATOM 1367 N N . ILE A 1 182 ? 0.269 -4.238 -18.194 1.00 89.00 182 ILE A N 1
ATOM 1368 C CA . ILE A 1 182 ? 0.669 -4.544 -16.813 1.00 89.00 182 ILE A CA 1
ATOM 1369 C C . ILE A 1 182 ? 0.901 -3.264 -16.003 1.00 89.00 182 ILE A C 1
ATOM 1371 O O . ILE A 1 182 ? 0.403 -3.160 -14.884 1.00 89.00 182 ILE A O 1
ATOM 1375 N N . GLY A 1 183 ? 1.499 -2.240 -16.619 1.00 91.88 183 GLY A N 1
ATOM 1376 C CA . GLY A 1 183 ? 1.770 -0.952 -15.983 1.00 91.88 183 GLY A CA 1
ATOM 1377 C C . GLY A 1 183 ? 0.534 -0.255 -15.426 1.00 91.88 183 GLY A C 1
ATOM 1378 O O . GLY A 1 183 ? 0.507 0.127 -14.254 1.00 91.88 183 GLY A O 1
ATOM 1379 N N . ILE A 1 184 ? -0.526 -0.116 -16.231 1.00 92.75 184 ILE A N 1
ATOM 1380 C CA . ILE A 1 184 ? -1.761 0.515 -15.738 1.00 92.75 184 ILE A CA 1
ATOM 1381 C C . ILE A 1 184 ? -2.469 -0.365 -14.704 1.00 92.75 184 ILE A C 1
ATOM 1383 O O . ILE A 1 184 ? -3.055 0.158 -13.760 1.00 92.75 184 ILE A O 1
ATOM 1387 N N . SER A 1 185 ? -2.396 -1.691 -14.846 1.00 91.94 185 SER A N 1
ATOM 1388 C CA . SER A 1 185 ? -3.042 -2.630 -13.924 1.00 91.94 185 SER A CA 1
ATOM 1389 C C . SER A 1 185 ? -2.425 -2.543 -12.527 1.00 91.94 185 SER A C 1
ATOM 1391 O O . SER A 1 185 ? -3.147 -2.412 -11.539 1.00 91.94 185 SER A O 1
ATOM 1393 N N . GLU A 1 186 ? -1.095 -2.518 -12.434 1.00 92.62 186 GLU A N 1
ATOM 1394 C CA . GLU A 1 186 ? -0.389 -2.321 -11.166 1.00 92.62 186 GLU A CA 1
ATOM 1395 C C . GLU A 1 186 ? -0.667 -0.950 -10.553 1.00 92.62 186 GLU A C 1
ATOM 1397 O O . GLU A 1 186 ? -0.937 -0.862 -9.356 1.00 92.62 186 GLU A O 1
ATOM 1402 N N . ARG A 1 187 ? -0.680 0.118 -11.360 1.00 95.38 187 ARG A N 1
ATOM 1403 C CA . ARG A 1 187 ? -0.998 1.474 -10.881 1.00 95.38 187 ARG A CA 1
ATOM 1404 C C . ARG A 1 187 ? -2.422 1.598 -10.368 1.00 95.38 187 ARG A C 1
ATOM 1406 O O . ARG A 1 187 ? -2.642 2.247 -9.349 1.00 95.38 187 ARG A O 1
ATOM 1413 N N . LEU A 1 188 ? -3.389 0.960 -11.025 1.00 95.44 188 LEU A N 1
ATOM 1414 C CA . LEU A 1 188 ? -4.768 0.915 -10.544 1.00 95.44 188 LEU A CA 1
ATOM 1415 C C . LEU A 1 188 ? -4.870 0.130 -9.234 1.00 95.44 188 LEU A C 1
ATOM 1417 O O . LEU A 1 188 ? -5.529 0.591 -8.303 1.00 95.44 188 LEU A O 1
ATOM 1421 N N . LEU A 1 189 ? -4.185 -1.012 -9.124 1.00 95.00 189 LEU A N 1
ATOM 1422 C CA . LEU A 1 189 ? -4.149 -1.791 -7.886 1.00 95.00 189 LEU A CA 1
ATOM 1423 C C . LEU A 1 189 ? -3.491 -1.008 -6.738 1.00 95.00 189 LEU A C 1
ATOM 1425 O O . LEU A 1 189 ? -4.026 -0.962 -5.628 1.00 95.00 189 LEU A O 1
ATOM 1429 N N . ALA A 1 190 ? -2.361 -0.352 -7.007 1.00 95.81 190 ALA A N 1
ATOM 1430 C CA . ALA A 1 190 ? -1.690 0.527 -6.061 1.00 95.81 190 ALA A CA 1
ATOM 1431 C C . ALA A 1 190 ? -2.601 1.697 -5.664 1.00 95.81 190 ALA A C 1
ATOM 1433 O O . ALA A 1 190 ? -2.761 1.965 -4.479 1.00 95.81 190 ALA A O 1
ATOM 1434 N N . GLY A 1 191 ? -3.270 2.338 -6.624 1.00 97.06 191 GLY A N 1
ATOM 1435 C CA . GLY A 1 191 ? -4.219 3.425 -6.381 1.00 97.06 191 GLY A CA 1
ATOM 1436 C C . GLY A 1 191 ? -5.393 3.010 -5.493 1.00 97.06 191 GLY A C 1
ATOM 1437 O O . GLY A 1 191 ? -5.740 3.734 -4.562 1.00 97.06 191 GLY A O 1
ATOM 1438 N N . VAL A 1 192 ? -5.955 1.819 -5.714 1.00 96.75 192 VAL A N 1
ATOM 1439 C CA . VAL A 1 192 ? -6.985 1.218 -4.849 1.00 96.75 192 VAL A CA 1
ATOM 1440 C C . VAL A 1 192 ? -6.464 1.036 -3.420 1.00 96.75 192 VAL A C 1
ATOM 1442 O O . VAL A 1 192 ? -7.146 1.405 -2.461 1.00 96.75 192 VAL A O 1
ATOM 1445 N N . ASN A 1 193 ? -5.238 0.529 -3.266 1.00 96.25 193 ASN A N 1
ATOM 1446 C CA . ASN A 1 193 ? -4.603 0.386 -1.958 1.00 96.25 193 ASN A CA 1
ATOM 1447 C C . ASN A 1 193 ? -4.387 1.747 -1.279 1.00 96.25 193 ASN A C 1
ATOM 1449 O O . ASN A 1 193 ? -4.813 1.946 -0.146 1.00 96.25 193 ASN A O 1
ATOM 1453 N N . LEU A 1 194 ? -3.818 2.727 -1.981 1.00 97.38 194 LEU A N 1
ATOM 1454 C CA . LEU A 1 194 ? -3.577 4.067 -1.441 1.00 97.38 194 LEU A CA 1
ATOM 1455 C C . LEU A 1 194 ? -4.872 4.783 -1.043 1.00 97.38 194 LEU A C 1
ATOM 1457 O O . LEU A 1 194 ? -4.934 5.380 0.032 1.00 97.38 194 LEU A O 1
ATOM 1461 N N . ALA A 1 195 ? -5.923 4.686 -1.860 1.00 97.44 195 ALA A N 1
ATOM 1462 C CA . ALA A 1 195 ? -7.235 5.235 -1.531 1.00 97.44 195 ALA A CA 1
ATOM 1463 C C . ALA A 1 195 ? -7.795 4.601 -0.248 1.00 97.44 195 ALA A C 1
ATOM 1465 O O . ALA A 1 195 ? -8.318 5.302 0.621 1.00 97.44 195 ALA A O 1
ATOM 1466 N N . TRP A 1 196 ? -7.627 3.284 -0.092 1.00 97.50 196 TRP A N 1
ATOM 1467 C CA . TRP A 1 196 ? -7.972 2.574 1.136 1.00 97.50 196 TRP A CA 1
ATOM 1468 C C . TRP A 1 196 ? -7.162 3.036 2.345 1.00 97.50 196 TRP A C 1
ATOM 1470 O O . TRP A 1 196 ? -7.747 3.333 3.386 1.00 97.50 196 TRP A O 1
ATOM 1480 N N . ILE A 1 197 ? -5.844 3.164 2.211 1.00 96.38 197 ILE A N 1
ATOM 1481 C CA . ILE A 1 197 ? -4.953 3.636 3.277 1.00 96.38 197 ILE A CA 1
ATOM 1482 C C . ILE A 1 197 ? -5.377 5.026 3.762 1.00 96.38 197 ILE A C 1
ATOM 1484 O O . ILE A 1 197 ? -5.550 5.236 4.962 1.00 96.38 197 ILE A O 1
ATOM 1488 N N . VAL A 1 198 ? -5.580 5.968 2.839 1.00 96.81 198 VAL A N 1
ATOM 1489 C CA . VAL A 1 198 ? -5.930 7.353 3.182 1.00 96.81 198 VAL A CA 1
ATOM 1490 C C . VAL A 1 198 ? -7.315 7.434 3.805 1.00 96.81 198 VAL A C 1
ATOM 1492 O O . VAL A 1 198 ? -7.484 8.133 4.801 1.00 96.81 198 VAL A O 1
ATOM 1495 N N . PHE A 1 199 ? -8.305 6.732 3.253 1.00 95.19 199 PHE A N 1
ATOM 1496 C CA . PHE A 1 199 ? -9.679 6.845 3.728 1.00 95.19 199 PHE A CA 1
ATOM 1497 C C . PHE A 1 199 ? -9.975 5.894 4.890 1.00 95.19 199 PHE A C 1
ATOM 1499 O O . PHE A 1 199 ? -10.251 6.344 5.994 1.00 95.19 199 PHE A O 1
ATOM 1506 N N . ALA A 1 200 ? -9.893 4.581 4.686 1.00 93.75 200 ALA A N 1
ATOM 1507 C CA . ALA A 1 200 ? -10.204 3.604 5.726 1.00 93.75 200 ALA A CA 1
ATOM 1508 C C . ALA A 1 200 ? -9.108 3.525 6.796 1.00 93.75 200 ALA A C 1
ATOM 1510 O O . ALA A 1 200 ? -9.409 3.551 7.990 1.00 93.75 200 ALA A O 1
ATOM 1511 N N . GLY A 1 201 ? -7.842 3.475 6.372 1.00 93.56 201 GLY A N 1
ATOM 1512 C CA . GLY A 1 201 ? -6.691 3.339 7.264 1.00 93.56 201 GLY A CA 1
ATOM 1513 C C . GLY A 1 201 ? -6.585 4.460 8.301 1.00 93.56 201 GLY A C 1
ATOM 1514 O O . GLY A 1 201 ? -6.377 4.188 9.485 1.00 93.56 201 GLY A O 1
ATOM 1515 N N . SER A 1 202 ? -6.816 5.709 7.889 1.00 94.50 202 SER A N 1
ATOM 1516 C CA . SER A 1 202 ? -6.789 6.875 8.786 1.00 94.50 202 SER A CA 1
ATOM 1517 C C . SER A 1 202 ? -7.880 6.859 9.865 1.00 94.50 202 SER A C 1
ATOM 1519 O O . SER A 1 202 ? -7.694 7.455 10.922 1.00 94.50 202 SER A O 1
ATOM 1521 N N . HIS A 1 203 ? -8.987 6.142 9.649 1.00 93.62 203 HIS A N 1
ATOM 1522 C CA . HIS A 1 203 ? -10.103 6.053 10.597 1.00 93.62 203 HIS A CA 1
ATOM 1523 C C . HIS A 1 203 ? -10.038 4.810 11.498 1.00 93.62 203 HIS A C 1
ATOM 1525 O O . HIS A 1 203 ? -10.816 4.698 12.448 1.00 93.62 203 HIS A O 1
ATOM 1531 N N . LEU A 1 204 ? -9.099 3.884 11.259 1.00 92.25 204 LEU A N 1
ATOM 1532 C CA . LEU A 1 204 ? -8.940 2.676 12.077 1.00 92.25 204 LEU A CA 1
ATOM 1533 C C . LEU A 1 204 ? -8.773 2.926 13.584 1.00 92.25 204 LEU A C 1
ATOM 1535 O O . LEU A 1 204 ? -9.342 2.136 14.340 1.00 92.25 204 LEU A O 1
ATOM 1539 N N . PRO A 1 205 ? -8.068 3.978 14.049 1.00 92.19 205 PRO A N 1
ATOM 1540 C CA . PRO A 1 205 ? -7.971 4.314 15.467 1.00 92.19 205 PRO A CA 1
ATOM 1541 C C . PRO A 1 205 ? -9.328 4.382 16.164 1.00 92.19 205 PRO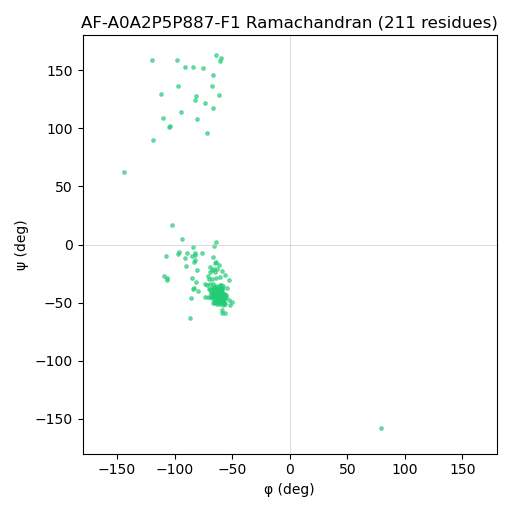 A C 1
ATOM 1543 O O . PRO A 1 205 ? -9.557 3.712 17.168 1.00 92.19 205 PRO A O 1
ATOM 1546 N N . HIS A 1 206 ? -10.266 5.113 15.561 1.00 88.62 206 HIS A N 1
ATOM 1547 C CA . HIS A 1 206 ? -11.621 5.275 16.085 1.00 88.62 206 HIS A CA 1
ATOM 1548 C C . HIS A 1 206 ? -12.392 3.951 16.099 1.00 88.62 206 HIS A C 1
ATOM 1550 O O . HIS A 1 206 ? -13.132 3.648 17.033 1.00 88.62 206 HIS A O 1
ATOM 1556 N N . LEU A 1 207 ? -12.200 3.123 15.074 1.00 88.88 207 LEU A N 1
ATOM 1557 C CA . LEU A 1 207 ? -13.010 1.923 14.874 1.00 88.88 207 LEU A CA 1
ATOM 1558 C C . LEU A 1 207 ? -12.541 0.725 15.696 1.00 88.88 207 LEU A C 1
ATOM 1560 O O . LEU A 1 207 ? -13.374 -0.043 16.176 1.00 88.88 207 LEU A O 1
ATOM 1564 N N . VAL A 1 208 ? -11.226 0.563 15.849 1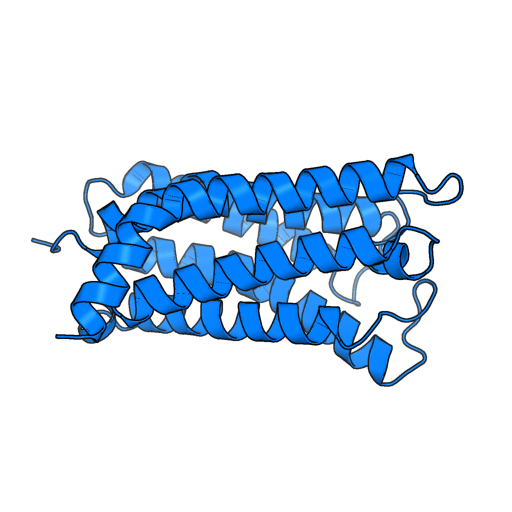.00 87.38 208 VAL A N 1
ATOM 1565 C CA . VAL A 1 208 ? -10.620 -0.584 16.538 1.00 87.38 208 VAL A CA 1
ATOM 1566 C C . VAL A 1 208 ? -10.636 -0.400 18.053 1.00 87.38 208 VAL A C 1
ATOM 1568 O O . VAL A 1 208 ? -10.776 -1.395 18.766 1.00 87.38 208 VAL A O 1
ATOM 1571 N N . ASP A 1 209 ? -10.525 0.831 18.557 1.00 82.00 209 ASP A N 1
ATOM 1572 C CA . ASP A 1 209 ? -10.445 1.094 20.000 1.00 82.00 209 ASP A CA 1
ATOM 1573 C C . ASP A 1 209 ? -11.809 1.326 20.668 1.00 82.00 209 ASP A C 1
ATOM 1575 O O . ASP A 1 209 ? -11.905 1.283 21.899 1.00 82.00 209 ASP A O 1
ATOM 1579 N N . THR A 1 210 ? -12.876 1.511 19.885 1.00 74.88 210 THR A N 1
ATOM 1580 C CA . THR A 1 210 ? -14.234 1.650 20.422 1.00 74.88 210 THR A CA 1
ATOM 1581 C C . THR A 1 210 ? -14.754 0.289 20.907 1.00 74.88 210 THR A C 1
ATOM 1583 O O . THR A 1 210 ? -14.825 -0.657 20.118 1.00 74.88 210 THR A O 1
ATOM 1586 N N . PRO A 1 211 ? -15.135 0.147 22.192 1.00 59.09 211 PRO A N 1
ATOM 1587 C CA . PRO A 1 211 ? -15.704 -1.092 22.706 1.00 59.09 211 PRO A CA 1
ATOM 1588 C C . PRO A 1 211 ? -17.006 -1.423 21.974 1.00 59.09 211 PRO A C 1
ATOM 1590 O O . PRO A 1 211 ? -17.910 -0.589 21.908 1.00 59.09 211 PRO A O 1
ATOM 1593 N N . VAL A 1 212 ? -17.120 -2.651 21.467 1.00 60.19 212 VAL A N 1
ATOM 1594 C CA . VAL A 1 212 ? -18.410 -3.185 21.017 1.00 60.19 212 VAL A CA 1
ATOM 1595 C C . VAL A 1 212 ? -19.278 -3.341 22.268 1.00 60.19 212 VAL A C 1
ATOM 1597 O O . VAL A 1 212 ? -18.872 -4.039 23.199 1.00 60.19 212 VAL A O 1
ATOM 1600 N N . LYS A 1 213 ? -20.394 -2.606 22.321 1.00 51.62 213 LYS A N 1
ATOM 1601 C CA . LYS A 1 213 ? -21.386 -2.713 23.399 1.00 51.62 213 LYS A CA 1
ATOM 1602 C C . LYS A 1 213 ? -22.101 -4.056 23.354 1.00 51.62 213 LYS A C 1
ATOM 1604 O O . LYS A 1 213 ? -22.348 -4.542 22.229 1.00 51.62 213 LYS A O 1
#

Solvent-accessible surface area (backbone atoms only — not comparable to full-atom values): 10722 Å² total; per-residue (Å²): 113,67,64,59,54,54,29,54,54,44,46,74,42,37,42,58,51,29,46,52,27,42,52,44,31,53,51,23,47,53,49,39,52,72,75,33,94,84,64,48,64,48,59,39,44,72,68,57,40,60,81,42,99,55,14,67,34,45,47,52,17,41,48,36,49,19,51,50,26,41,51,50,13,51,34,38,58,53,37,72,43,30,76,78,35,66,48,39,27,50,34,17,50,49,28,41,53,44,19,50,38,34,52,47,47,64,72,28,51,64,41,84,77,95,53,74,82,42,73,46,14,44,53,18,54,54,39,52,52,50,44,43,52,46,50,22,53,37,31,43,43,39,28,63,52,37,59,77,36,88,87,29,59,68,48,32,53,51,26,45,50,39,16,53,54,29,44,58,45,35,59,52,68,37,95,87,45,91,66,82,41,42,8,43,48,49,50,50,39,49,48,42,50,40,53,40,34,45,58,44,52,34,46,41,52,66,52,57,72,51,80,75,127

Mean predicted aligned error: 3.98 Å

Sequence (213 aa):
MIRRRLHETISSSLPIICGLAAATVVICDAMGVSLNSGYNPLNESISDLVFYPWGWLEQLGMAAAGFTQIMFAAFILSSKSARTNHWVRISGLIFAVMSIGFGIITVFKTDPGLGIESLGGGIHVTTVIVLAALFPINCYLLSRAIGNNPDSATILHFSYLMAAIGGLIAFQLLPLNPIRFIGISERLLAGVNLAWIVFAGSHLPHLVDTPVK

InterPro domains:
  IPR009339 Protein of unknown function DUF998 [PF06197] (20-201)